Protein AF-A0A964XHM0-F1 (afdb_monomer)

Nearest PDB structures (foldseek):
  1ue7-assembly1_B-2  TM=6.266E-01  e=1.433E-02  Mycobacterium tuberculosis
  1ue7-assembly2_D-3  TM=5.749E-01  e=1.754E-01  Mycobacterium tuberculosis
  5yyu-assembly1_D  TM=5.413E-01  e=1.292E-01  Staphylococcus aureus subsp. aureus ED98
  3m4q-assembly1_B  TM=5.229E-01  e=3.040E-01  Entamoeba histolytica
  3m4p-assembly2_D  TM=5.014E-01  e=1.097E+00  Entamoeba histolytica

pLDDT: mean 76.14, std 17.58, range [36.28, 98.31]

Secondary structure (DSSP, 8-state):
-EE-TT-SSS-HHHHHHHHHHHHHHHH-PPPP----GGGGG-TTT-TTT-TTSPPTTS--EE-----TTSHHHHIIIIISHHHHHHHHHHHHHHHHHTS-TTTS--S-EE-SS-EEEEEEEEPS--STTSPSS-TTPPPEEEEEETT--EE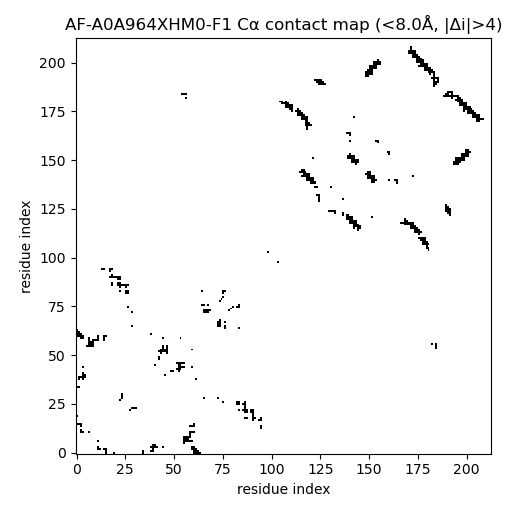EEE-SSHHHHHHHHHSPTT-EEEEEEEEEE----TTTSSS-TTEEEEEEEEEEEE-------

Solvent-accessible surface area (backbone atoms only — not comparable to full-atom values): 12178 Å² total; per-residue (Å²): 105,39,33,44,76,76,47,68,51,75,40,21,62,63,42,37,57,40,35,51,53,32,32,35,66,55,58,66,56,81,85,74,83,83,76,53,80,69,61,27,58,41,66,65,57,28,49,95,80,32,92,85,22,44,58,51,67,53,70,48,70,51,80,79,93,67,46,82,86,41,69,72,44,28,46,39,68,69,71,39,39,66,41,54,50,50,9,49,52,50,12,54,52,53,46,63,68,67,54,56,78,84,73,73,51,93,55,75,37,73,48,90,64,66,52,55,27,24,31,35,73,46,74,74,39,67,43,93,84,47,66,73,94,49,98,80,66,79,66,37,38,22,37,31,33,90,87,67,49,34,31,38,52,45,37,96,56,63,68,60,43,55,52,47,55,70,52,59,74,64,44,41,33,37,39,30,32,37,37,35,73,43,82,49,30,98,87,84,44,50,39,48,70,69,32,56,21,34,28,44,42,77,43,76,44,71,56,79,73,80,76,76,129

Foldseek 3Di:
DEWAPQQPLVCLVVLVVLLCVLQCVLLVDDDDPPDDPVQNCDPQQVVVVDVNHDASSDTDDDDDNDDCVDPSSCCCVPVPVVSNVRSNVSSVVVSVVPDDPVVVDQDWDFPPFWAKAWWDFDAFFQDPPFDHRDPPGQTFTWGQHPVRAIAGEAEPPCVVRVVSSPDDTGFIKTFGAIWHADCDGPPDHGDDNRHGTYGHTPDMDGDPDPPDD

Structure (mmCIF, N/CA/C/O backbone):
data_AF-A0A964XHM0-F1
#
_entry.id   AF-A0A964XHM0-F1
#
loop_
_atom_site.group_PDB
_atom_site.id
_atom_site.type_symbol
_atom_site.label_atom_id
_atom_site.label_alt_id
_atom_site.label_comp_id
_atom_site.label_asym_id
_atom_site.label_entity_id
_atom_site.label_seq_id
_atom_site.pdbx_PDB_ins_code
_atom_site.Cartn_x
_atom_site.Cartn_y
_atom_site.Cartn_z
_atom_site.occupancy
_atom_site.B_iso_or_equiv
_atom_site.auth_seq_id
_atom_site.auth_comp_id
_atom_site.auth_asym_id
_atom_site.auth_atom_id
_atom_site.pdbx_PDB_model_num
ATOM 1 N N . MET A 1 1 ? -13.330 -4.529 5.679 1.00 81.81 1 MET A N 1
ATOM 2 C CA . MET A 1 1 ? -12.428 -3.426 5.247 1.00 81.81 1 MET A CA 1
ATOM 3 C C . MET A 1 1 ? -12.573 -3.222 3.740 1.00 81.81 1 MET A C 1
ATOM 5 O O . MET A 1 1 ? -12.972 -4.158 3.065 1.00 81.81 1 MET A O 1
ATOM 9 N N . ALA A 1 2 ? -12.305 -2.034 3.183 1.00 77.56 2 ALA A N 1
ATOM 10 C CA . ALA A 1 2 ? -12.552 -1.766 1.752 1.00 77.56 2 ALA A CA 1
ATOM 11 C C . ALA A 1 2 ? -11.259 -1.461 0.972 1.00 77.56 2 ALA A C 1
ATOM 13 O O . ALA A 1 2 ? -10.541 -0.533 1.364 1.00 77.56 2 ALA A O 1
ATOM 14 N N . PRO A 1 3 ? -10.979 -2.162 -0.149 1.00 79.50 3 PRO A N 1
ATOM 15 C CA . PRO A 1 3 ? -9.917 -1.770 -1.064 1.00 79.50 3 PRO A CA 1
ATOM 16 C C . PRO A 1 3 ? -10.395 -0.651 -1.995 1.00 79.50 3 PRO A C 1
ATOM 18 O O . PRO A 1 3 ? -11.594 -0.432 -2.195 1.00 79.50 3 PRO A O 1
ATOM 21 N N . PHE A 1 4 ? -9.454 0.053 -2.615 1.00 81.00 4 PHE A N 1
ATOM 22 C CA . PHE A 1 4 ? -9.794 1.010 -3.659 1.00 81.00 4 PHE A CA 1
ATOM 23 C C . PHE A 1 4 ? -10.252 0.302 -4.947 1.00 81.00 4 PHE A C 1
ATOM 25 O O . PHE A 1 4 ? -9.610 -0.628 -5.425 1.00 81.00 4 PHE A O 1
ATOM 32 N N . SER A 1 5 ? -11.358 0.767 -5.534 1.00 75.81 5 SER A N 1
ATOM 33 C CA . SER A 1 5 ? -11.995 0.131 -6.708 1.00 75.81 5 SER A CA 1
ATOM 34 C C . SER A 1 5 ? -11.159 0.163 -7.991 1.00 75.81 5 SER A C 1
ATOM 36 O O . SER A 1 5 ? -11.401 -0.6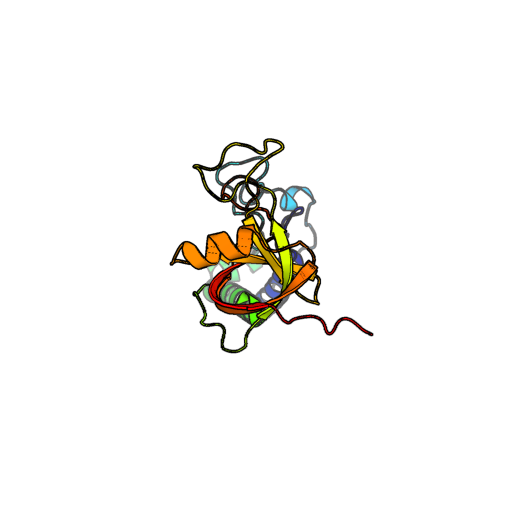16 -8.905 1.00 75.81 5 SER A O 1
ATOM 38 N N . HIS A 1 6 ? -10.197 1.073 -8.068 1.00 74.00 6 HIS A N 1
ATOM 39 C CA . HIS A 1 6 ? -9.334 1.299 -9.228 1.00 74.00 6 HIS A CA 1
ATOM 40 C C . HIS A 1 6 ? -7.866 1.255 -8.787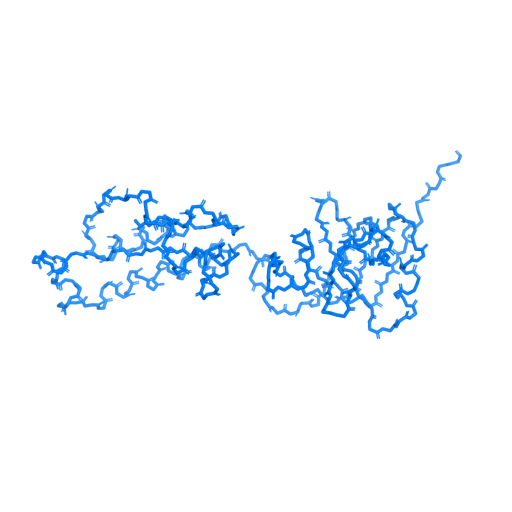 1.00 74.00 6 HIS A C 1
ATOM 42 O O . HIS A 1 6 ? -7.038 2.082 -9.181 1.00 74.00 6 HIS A O 1
ATOM 48 N N . ASP A 1 7 ? -7.577 0.330 -7.877 1.00 77.81 7 ASP A N 1
ATOM 49 C CA . ASP A 1 7 ? -6.229 0.026 -7.433 1.00 77.81 7 ASP A CA 1
ATOM 50 C C . ASP A 1 7 ? -5.415 -0.535 -8.605 1.00 77.81 7 ASP A C 1
ATOM 52 O O . ASP A 1 7 ? -5.665 -1.645 -9.076 1.00 77.81 7 ASP A O 1
ATOM 56 N N . LEU A 1 8 ? -4.434 0.239 -9.076 1.00 74.31 8 LEU A N 1
ATOM 57 C CA . LEU A 1 8 ? -3.560 -0.191 -10.166 1.00 74.31 8 LEU A CA 1
ATOM 58 C C . LEU A 1 8 ? -2.432 -1.098 -9.669 1.00 74.31 8 LEU A C 1
ATOM 60 O O . LEU A 1 8 ? -1.778 -1.740 -10.489 1.00 74.31 8 LEU A O 1
ATOM 64 N N . SER A 1 9 ? -2.196 -1.177 -8.353 1.00 78.19 9 SER A N 1
ATOM 65 C CA . SER A 1 9 ? -1.254 -2.152 -7.798 1.00 78.19 9 SER A CA 1
ATOM 66 C C . SER A 1 9 ? -1.782 -3.584 -7.926 1.00 78.19 9 SER A C 1
ATOM 68 O O . SER A 1 9 ? -0.989 -4.519 -8.016 1.00 78.19 9 SER A O 1
ATOM 70 N N . GLY A 1 10 ? -3.112 -3.754 -7.958 1.00 80.06 10 GLY A N 1
ATOM 71 C CA . GLY A 1 10 ? -3.781 -5.053 -7.991 1.00 80.06 10 GLY A CA 1
ATOM 72 C C . GLY A 1 10 ? -3.698 -5.824 -6.671 1.00 80.06 10 GLY A C 1
ATOM 73 O O . GLY A 1 10 ? -3.896 -7.037 -6.663 1.00 80.06 10 GLY A O 1
ATOM 74 N N . ARG A 1 11 ? -3.371 -5.154 -5.558 1.00 85.25 11 ARG A N 1
ATOM 75 C CA . ARG A 1 11 ? -3.042 -5.795 -4.272 1.00 85.25 11 ARG A CA 1
ATOM 76 C C . ARG A 1 11 ? -3.879 -5.331 -3.098 1.00 85.25 11 ARG A C 1
ATOM 78 O O . ARG A 1 11 ? -3.772 -5.910 -2.023 1.00 85.25 11 ARG A O 1
ATOM 85 N N . GLY A 1 12 ? -4.757 -4.355 -3.293 1.00 88.88 12 GLY A N 1
ATOM 86 C CA . GLY A 1 12 ? -5.678 -3.878 -2.270 1.00 88.88 12 GLY A CA 1
ATOM 87 C C . GLY A 1 12 ? -6.569 -4.990 -1.718 1.00 88.88 12 GLY A C 1
ATOM 88 O O . GLY A 1 12 ? -6.749 -5.057 -0.510 1.00 88.88 12 GLY A O 1
ATOM 89 N N . ALA A 1 13 ? -7.078 -5.893 -2.566 1.00 88.38 13 ALA A N 1
ATOM 90 C CA . ALA A 1 13 ? -7.901 -7.022 -2.114 1.00 88.38 13 ALA A CA 1
ATOM 91 C C . ALA A 1 13 ? -7.113 -7.983 -1.206 1.00 88.38 13 ALA A C 1
ATOM 93 O O . ALA A 1 13 ? -7.537 -8.261 -0.092 1.00 88.38 13 ALA A O 1
ATOM 94 N N . GLN A 1 14 ? -5.910 -8.385 -1.633 1.00 90.75 14 GLN A N 1
ATOM 95 C CA . GLN A 1 14 ? -5.001 -9.183 -0.806 1.00 90.75 14 GLN A CA 1
ATOM 96 C C . GLN A 1 14 ? -4.667 -8.472 0.514 1.00 90.75 14 GLN A C 1
ATOM 98 O O . GLN A 1 14 ? -4.579 -9.108 1.562 1.00 90.75 14 GLN A O 1
ATOM 103 N N . PHE A 1 15 ? -4.466 -7.151 0.471 1.00 93.38 15 PHE A N 1
ATOM 104 C CA . PHE A 1 15 ? -4.184 -6.370 1.668 1.00 93.38 15 PHE A CA 1
ATOM 105 C C . PHE A 1 15 ? -5.372 -6.387 2.638 1.00 93.38 15 PHE A C 1
ATOM 107 O O . PHE A 1 15 ? -5.167 -6.588 3.831 1.00 93.38 15 PHE A O 1
ATOM 114 N N . VAL A 1 16 ? -6.605 -6.253 2.138 1.00 92.75 16 VAL A N 1
ATOM 115 C CA . VAL A 1 16 ? -7.824 -6.395 2.949 1.00 92.75 16 VAL A CA 1
ATOM 116 C C . VAL A 1 16 ? -7.883 -7.759 3.624 1.00 92.75 16 VAL A C 1
ATOM 118 O O . VAL A 1 16 ? -8.019 -7.793 4.843 1.00 92.75 16 VAL A O 1
ATOM 121 N N . ASP A 1 17 ? -7.709 -8.851 2.878 1.00 93.50 17 ASP A N 1
ATOM 122 C CA . ASP A 1 17 ? -7.804 -10.210 3.430 1.00 93.50 17 ASP A CA 1
ATOM 123 C C . ASP A 1 17 ? -6.795 -10.434 4.571 1.00 93.50 17 ASP A C 1
ATOM 125 O O . ASP A 1 17 ? -7.128 -10.977 5.627 1.00 93.50 17 ASP A O 1
ATOM 129 N N . ILE A 1 18 ? -5.555 -9.965 4.386 1.00 96.25 18 ILE A N 1
ATOM 130 C CA . ILE A 1 18 ? -4.493 -10.073 5.394 1.00 96.25 18 ILE A CA 1
ATOM 131 C C . ILE A 1 18 ? -4.811 -9.224 6.630 1.00 96.25 18 ILE A C 1
ATOM 133 O O . ILE A 1 18 ? -4.648 -9.693 7.759 1.00 96.25 18 ILE A O 1
ATOM 137 N N . MET A 1 19 ? -5.260 -7.981 6.436 1.00 96.50 19 MET A N 1
ATOM 138 C CA . MET A 1 19 ? -5.598 -7.089 7.547 1.00 96.50 19 MET A CA 1
ATOM 139 C C . MET A 1 19 ? -6.802 -7.598 8.336 1.00 96.50 19 MET A C 1
ATOM 141 O O . MET A 1 19 ? -6.808 -7.521 9.562 1.00 96.50 19 MET A O 1
ATOM 145 N N . GLU A 1 20 ? -7.807 -8.138 7.653 1.00 95.06 20 GLU A N 1
ATOM 146 C CA . GLU A 1 20 ? -8.992 -8.720 8.272 1.00 95.06 20 GLU A CA 1
ATOM 147 C C . GLU A 1 20 ? -8.656 -9.933 9.137 1.00 95.06 20 GLU A C 1
ATOM 149 O O . GLU A 1 20 ? -9.128 -10.015 10.273 1.00 95.06 20 GLU A O 1
ATOM 154 N N . ALA A 1 21 ? -7.796 -10.826 8.641 1.00 95.69 21 ALA A N 1
ATOM 155 C CA . ALA A 1 21 ? -7.322 -11.971 9.407 1.00 95.69 21 ALA A CA 1
ATOM 156 C C . ALA A 1 21 ? -6.550 -11.531 10.663 1.00 95.69 21 ALA A C 1
ATOM 158 O O . ALA A 1 21 ? -6.899 -11.941 11.771 1.00 95.69 21 ALA A O 1
ATOM 159 N N . ALA A 1 22 ? -5.554 -10.653 10.509 1.00 97.44 22 ALA A N 1
ATOM 160 C CA . ALA A 1 22 ? -4.697 -10.222 11.615 1.00 97.44 22 ALA A CA 1
ATOM 161 C C . ALA A 1 22 ? -5.460 -9.413 12.678 1.00 97.44 22 ALA A C 1
ATOM 163 O O . ALA A 1 22 ? -5.314 -9.647 13.879 1.00 97.44 22 ALA A O 1
ATOM 164 N N . TYR A 1 23 ? -6.306 -8.472 12.252 1.00 97.31 23 TYR A N 1
ATOM 165 C CA . TYR A 1 23 ? -7.074 -7.640 13.177 1.00 97.31 23 TYR A CA 1
ATOM 166 C C . TYR A 1 23 ? -8.163 -8.443 13.900 1.00 97.31 23 TYR A C 1
ATOM 168 O O . TYR A 1 23 ? -8.368 -8.265 15.104 1.00 97.31 23 TYR A O 1
ATOM 176 N N . GLY A 1 24 ? -8.841 -9.351 13.189 1.00 95.81 24 GLY A N 1
ATOM 177 C CA . GLY A 1 24 ? -9.847 -10.239 13.772 1.00 95.81 24 GLY A CA 1
ATOM 178 C C . GLY A 1 24 ? -9.254 -11.229 14.778 1.00 95.81 24 GLY A C 1
ATOM 179 O O . GLY A 1 24 ? -9.858 -11.476 15.822 1.00 95.81 24 GLY A O 1
ATOM 180 N N . GLU A 1 25 ? -8.055 -11.757 14.513 1.00 97.00 25 GLU A N 1
ATOM 181 C CA . GLU A 1 25 ? -7.340 -12.626 15.452 1.00 97.00 25 GLU A CA 1
ATOM 182 C C . GLU A 1 25 ? -6.989 -11.889 16.750 1.00 97.00 25 GLU A C 1
ATOM 184 O O . GLU A 1 25 ? -7.327 -12.377 17.831 1.00 97.00 25 GLU A O 1
ATOM 189 N N . ALA A 1 26 ? -6.379 -10.705 16.636 1.00 97.50 26 ALA A N 1
ATOM 190 C CA . ALA A 1 26 ? -5.920 -9.928 17.784 1.00 97.50 26 ALA A CA 1
ATOM 191 C C . ALA A 1 26 ? -7.082 -9.422 18.652 1.00 97.50 26 ALA A C 1
ATOM 193 O O . ALA A 1 26 ? -7.065 -9.561 19.872 1.00 97.50 26 ALA A O 1
ATOM 194 N N . THR A 1 27 ? -8.113 -8.845 18.029 1.00 96.75 27 THR A N 1
ATOM 195 C CA . THR A 1 27 ? -9.192 -8.163 18.763 1.00 96.75 27 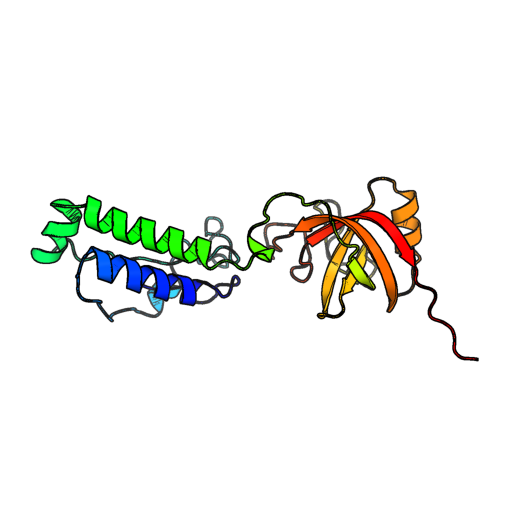THR A CA 1
ATOM 196 C C . THR A 1 27 ? -10.365 -9.065 19.113 1.00 96.75 27 THR A C 1
ATOM 198 O O . THR A 1 27 ? -11.130 -8.746 20.019 1.00 96.75 27 THR A O 1
ATOM 201 N N . ARG A 1 28 ? -10.546 -10.181 18.392 1.00 95.94 28 ARG A N 1
ATOM 202 C CA . ARG A 1 28 ? -11.721 -11.065 18.502 1.00 95.94 28 ARG A CA 1
ATOM 203 C C . ARG A 1 28 ? -13.057 -10.359 18.230 1.00 95.94 28 ARG A C 1
ATOM 205 O O . ARG A 1 28 ? -14.110 -10.937 18.508 1.00 95.94 28 ARG A O 1
ATOM 212 N N . LEU A 1 29 ? -13.031 -9.144 17.677 1.00 94.25 29 LEU A N 1
ATOM 213 C CA . LEU A 1 29 ? -14.234 -8.423 17.281 1.00 94.25 29 LEU A CA 1
ATOM 214 C C . LEU A 1 29 ? -14.884 -9.106 16.069 1.00 94.25 29 LEU A C 1
ATOM 216 O O . LEU A 1 29 ? -14.178 -9.596 15.182 1.00 94.25 29 LEU A O 1
ATOM 220 N N . PRO A 1 30 ? -16.226 -9.156 16.009 1.00 91.31 30 PRO A N 1
ATOM 221 C CA . PRO A 1 30 ? -16.920 -9.673 14.841 1.00 91.31 30 PRO A CA 1
ATOM 222 C C . PRO A 1 30 ? -16.689 -8.755 13.638 1.00 91.31 30 PRO A C 1
ATOM 224 O O . PRO A 1 30 ? -16.669 -7.531 13.766 1.00 91.31 30 PRO A O 1
ATOM 227 N N . GLN A 1 31 ? -16.561 -9.348 12.454 1.00 88.88 31 GLN A N 1
ATOM 228 C CA . GLN A 1 31 ? -16.537 -8.575 11.219 1.00 88.88 31 GLN A CA 1
ATOM 229 C C . GLN A 1 31 ? -17.921 -8.003 10.914 1.00 88.88 31 GLN A C 1
ATOM 231 O O . GLN A 1 31 ? -18.926 -8.715 10.977 1.00 88.88 31 GLN A O 1
ATOM 236 N N . ASP A 1 32 ? -17.955 -6.733 10.521 1.00 85.81 32 ASP A N 1
ATOM 237 C CA . ASP A 1 32 ? -19.146 -6.101 9.968 1.00 85.81 32 ASP A CA 1
ATOM 238 C C . ASP A 1 32 ? -19.125 -6.213 8.428 1.00 85.81 32 ASP A C 1
ATOM 240 O O . ASP A 1 32 ? -18.220 -5.671 7.785 1.00 85.81 32 ASP A O 1
ATOM 244 N N . PRO A 1 33 ? -20.095 -6.908 7.802 1.00 80.62 33 PRO A N 1
ATOM 245 C CA . PRO A 1 33 ? -20.150 -7.055 6.351 1.00 80.62 33 PRO A CA 1
ATOM 246 C C . PRO A 1 33 ? -20.678 -5.805 5.623 1.00 80.62 33 PRO A C 1
ATOM 248 O O . PRO A 1 33 ? -20.797 -5.833 4.396 1.00 80.62 33 PRO A O 1
ATOM 251 N N . THR A 1 34 ? -21.033 -4.718 6.321 1.00 80.31 34 THR A N 1
ATOM 252 C CA . THR A 1 34 ? -21.711 -3.537 5.745 1.00 80.31 34 THR A CA 1
ATOM 253 C C . THR A 1 34 ? -20.804 -2.588 4.950 1.00 80.31 34 THR A C 1
ATOM 255 O O . THR A 1 34 ? -20.936 -1.364 4.987 1.00 80.31 34 THR A O 1
ATOM 258 N N . LEU A 1 35 ? -19.929 -3.141 4.113 1.00 76.81 35 LEU A N 1
ATOM 259 C CA . LEU A 1 35 ? -19.154 -2.351 3.164 1.00 76.81 35 LEU A CA 1
ATOM 260 C C . LEU A 1 35 ? -20.053 -1.818 2.049 1.00 76.81 35 LEU A C 1
ATOM 262 O O . LEU A 1 35 ? -20.707 -2.568 1.324 1.00 76.81 35 LEU A O 1
ATOM 266 N N . THR A 1 36 ? -20.044 -0.501 1.857 1.00 72.81 36 THR A N 1
ATOM 267 C CA . THR A 1 36 ? -20.717 0.114 0.709 1.00 72.81 36 THR A CA 1
ATOM 268 C C . THR A 1 36 ? -19.724 0.361 -0.420 1.00 72.81 36 THR A C 1
ATOM 270 O O . THR A 1 36 ? -18.582 0.751 -0.187 1.00 72.81 36 THR A O 1
ATOM 273 N N . TYR A 1 37 ? -20.177 0.247 -1.672 1.00 72.44 37 TYR A N 1
ATOM 274 C CA . TYR A 1 37 ? -19.378 0.617 -2.852 1.00 72.44 37 TYR A CA 1
ATOM 275 C C . TYR A 1 37 ? -18.821 2.053 -2.775 1.00 72.44 37 TYR A C 1
ATOM 277 O O . TYR A 1 37 ? -17.792 2.377 -3.354 1.00 72.44 37 TYR A O 1
ATOM 285 N N . ARG A 1 38 ? -19.463 2.949 -2.017 1.00 77.06 38 ARG A N 1
ATOM 286 C CA . ARG A 1 38 ? -18.967 4.322 -1.841 1.00 77.06 38 ARG A CA 1
ATOM 287 C C . ARG A 1 38 ? -17.649 4.386 -1.061 1.00 77.06 38 ARG A C 1
ATOM 289 O O . ARG A 1 38 ? -16.894 5.336 -1.250 1.00 77.06 38 ARG A O 1
ATOM 296 N N . MET A 1 39 ? -17.344 3.380 -0.245 1.00 82.56 39 MET A N 1
ATOM 297 C CA . MET A 1 39 ? -16.097 3.306 0.524 1.00 82.56 39 MET A CA 1
ATOM 298 C C . MET A 1 39 ? -14.886 3.003 -0.365 1.00 82.56 39 MET A C 1
ATOM 300 O O . MET A 1 39 ? -13.776 3.419 -0.050 1.00 82.56 39 MET A O 1
ATOM 304 N N . THR A 1 40 ? -15.089 2.384 -1.532 1.00 81.00 40 THR A N 1
ATOM 305 C CA . THR A 1 40 ? -14.013 2.062 -2.486 1.00 81.00 40 THR A CA 1
ATOM 306 C C . THR A 1 40 ? -13.617 3.249 -3.376 1.00 81.00 40 THR A C 1
ATOM 308 O O . THR A 1 40 ? -12.861 3.068 -4.332 1.00 81.00 40 THR A O 1
ATOM 311 N N . GLY A 1 41 ? -14.159 4.446 -3.118 1.00 82.94 41 GLY A N 1
ATOM 312 C CA . GLY A 1 41 ? -13.914 5.690 -3.864 1.00 82.94 41 GLY A CA 1
ATOM 313 C C . GLY A 1 41 ? -13.556 6.885 -2.975 1.00 82.94 41 GLY A C 1
ATOM 314 O O . GLY A 1 41 ? -13.741 8.034 -3.386 1.00 82.94 41 GLY A O 1
ATOM 315 N N . TYR A 1 42 ? -13.093 6.622 -1.752 1.00 87.88 42 TYR A N 1
ATOM 316 C CA . TYR A 1 42 ? -12.756 7.638 -0.757 1.00 87.88 42 TYR A CA 1
ATOM 317 C C . TYR A 1 42 ? -11.670 8.603 -1.244 1.00 87.88 42 TYR A C 1
ATOM 319 O O . TYR A 1 42 ? -10.780 8.221 -2.005 1.00 87.88 42 TYR A O 1
ATOM 327 N N . TYR A 1 43 ? -11.733 9.859 -0.790 1.00 88.12 43 TYR A N 1
ATOM 328 C CA . TYR A 1 43 ? -10.898 10.942 -1.323 1.00 88.12 43 TYR A CA 1
ATOM 329 C C . TYR A 1 43 ? -9.399 10.644 -1.231 1.00 88.12 43 TYR A C 1
ATOM 331 O O . TYR A 1 43 ? -8.647 11.041 -2.114 1.00 88.12 43 TYR A O 1
ATOM 339 N N . ALA A 1 44 ? -8.979 9.906 -0.197 1.00 86.38 44 ALA A N 1
ATOM 340 C CA . ALA A 1 44 ? -7.576 9.606 0.039 1.00 86.38 44 ALA A CA 1
ATOM 341 C C . ALA A 1 44 ? -6.956 8.698 -1.033 1.00 86.38 44 ALA A C 1
ATOM 343 O O . ALA A 1 44 ? -5.741 8.681 -1.137 1.00 86.38 44 ALA A O 1
ATOM 344 N N . PHE A 1 45 ? -7.734 7.975 -1.846 1.00 84.06 45 PHE A N 1
ATOM 345 C CA . PHE A 1 45 ? -7.201 7.117 -2.926 1.00 84.06 45 PHE A CA 1
ATOM 346 C C . PHE A 1 45 ? -7.778 7.469 -4.300 1.00 84.06 45 PHE A C 1
ATOM 348 O O . PHE A 1 45 ? -7.404 6.873 -5.304 1.00 84.06 45 PHE A O 1
ATOM 355 N N . ASN A 1 46 ? -8.700 8.431 -4.367 1.00 82.44 46 ASN A N 1
ATOM 356 C CA . ASN A 1 46 ? -9.420 8.788 -5.584 1.00 82.44 46 ASN A CA 1
ATOM 357 C C . ASN A 1 46 ? -8.589 9.750 -6.458 1.00 82.44 46 ASN A C 1
ATOM 359 O O . ASN A 1 46 ? -8.898 10.933 -6.610 1.00 82.44 46 ASN A O 1
ATOM 363 N N . TRP A 1 47 ? -7.497 9.210 -6.999 1.00 77.94 47 TRP A N 1
ATOM 364 C CA . TRP A 1 47 ? -6.436 9.925 -7.715 1.00 77.94 47 TRP A CA 1
ATOM 365 C C . TRP A 1 47 ? -6.881 10.590 -9.018 1.00 77.94 47 TRP A C 1
ATOM 367 O O . TRP A 1 47 ? -6.332 11.626 -9.372 1.00 77.94 47 TRP A O 1
ATOM 377 N N . TRP A 1 48 ? -7.907 10.079 -9.710 1.00 72.19 48 TRP A N 1
ATOM 378 C CA . TRP A 1 48 ? -8.436 10.769 -10.899 1.00 72.19 48 TRP A CA 1
ATOM 379 C C . TRP A 1 48 ? -9.251 12.015 -10.546 1.00 72.19 48 TRP A C 1
ATOM 381 O O . TRP A 1 48 ? -9.606 12.788 -11.434 1.00 72.19 48 TRP A O 1
ATOM 391 N N . ARG A 1 49 ? -9.623 12.186 -9.270 1.00 76.12 49 ARG A N 1
ATOM 392 C CA . ARG A 1 49 ? -10.458 13.298 -8.806 1.00 76.12 49 ARG A CA 1
ATOM 393 C C . ARG A 1 49 ? -9.707 14.292 -7.926 1.00 76.12 49 ARG A C 1
ATOM 395 O O . ARG A 1 49 ? -10.077 15.464 -7.935 1.00 76.12 49 ARG A O 1
ATOM 402 N N . TYR A 1 50 ? -8.716 13.849 -7.154 1.00 77.31 50 TYR A N 1
ATOM 403 C CA . TYR A 1 50 ? -8.028 14.685 -6.169 1.00 77.31 50 TYR A CA 1
ATOM 404 C C . TYR A 1 50 ? -6.510 14.643 -6.341 1.00 77.31 50 TYR A C 1
ATOM 406 O O . TYR A 1 50 ? -5.908 13.575 -6.348 1.00 77.31 50 TYR A O 1
ATOM 414 N N . GLU A 1 51 ? -5.897 15.826 -6.372 1.00 73.00 51 GLU A N 1
ATOM 415 C CA . GLU A 1 51 ? -4.444 16.014 -6.492 1.00 73.00 51 GLU A CA 1
ATOM 416 C C . GLU A 1 51 ? -3.662 15.437 -5.300 1.00 73.00 51 GLU A C 1
ATOM 418 O O . GLU A 1 51 ? -2.557 14.932 -5.457 1.00 73.00 51 GLU A 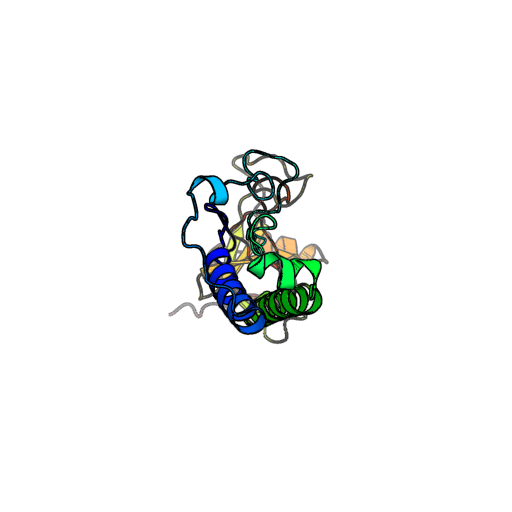O 1
ATOM 423 N N . HIS A 1 52 ? -4.247 15.474 -4.099 1.00 81.69 52 HIS A N 1
ATOM 424 C CA . HIS A 1 52 ? -3.612 14.998 -2.863 1.00 81.69 52 HIS A CA 1
ATOM 425 C C . HIS A 1 52 ? -3.993 13.557 -2.492 1.00 81.69 52 HIS A C 1
ATOM 427 O O . HIS A 1 52 ? -3.893 13.167 -1.328 1.00 81.69 52 HIS A O 1
ATOM 433 N N . ALA A 1 53 ? -4.483 12.773 -3.452 1.00 83.25 53 ALA A N 1
ATOM 434 C CA . ALA A 1 53 ? -4.744 11.358 -3.236 1.00 83.25 53 ALA A CA 1
ATOM 435 C C . ALA A 1 53 ? -3.441 10.543 -3.227 1.00 83.25 53 ALA A C 1
ATOM 437 O O . ALA A 1 53 ? -2.432 10.905 -3.834 1.00 83.25 53 ALA A O 1
ATOM 438 N N . VAL A 1 54 ? -3.490 9.394 -2.561 1.00 81.88 54 VAL A N 1
ATOM 439 C CA . VAL A 1 54 ? -2.452 8.373 -2.621 1.00 81.88 54 VAL A CA 1
ATOM 440 C C . VAL A 1 54 ? -2.302 7.888 -4.061 1.00 81.88 54 VAL A C 1
ATOM 442 O O . VAL A 1 54 ? -3.271 7.720 -4.801 1.00 81.88 54 VAL A O 1
ATOM 445 N N . HIS A 1 55 ? -1.050 7.661 -4.442 1.00 78.06 55 HIS A N 1
ATOM 446 C CA . HIS A 1 55 ? -0.674 7.212 -5.768 1.00 78.06 55 HIS A CA 1
ATOM 447 C C . HIS A 1 55 ? -1.372 5.884 -6.164 1.00 78.06 55 HIS A C 1
ATOM 449 O O . HIS A 1 55 ? -1.354 4.950 -5.361 1.00 78.06 55 HIS A O 1
ATOM 455 N N . PRO A 1 56 ? -1.911 5.728 -7.396 1.00 74.00 56 PRO A N 1
ATOM 456 C CA . PRO A 1 56 ? -2.655 4.531 -7.823 1.00 74.00 56 PRO A CA 1
ATOM 457 C C . PRO A 1 56 ? -1.924 3.186 -7.726 1.00 74.00 56 PRO A C 1
ATOM 459 O O . PRO A 1 56 ? -2.576 2.147 -7.663 1.00 74.00 56 PRO A O 1
ATOM 462 N N . LEU A 1 57 ? -0.588 3.187 -7.770 1.00 75.50 57 LEU A N 1
ATOM 463 C CA . LEU A 1 57 ? 0.245 1.982 -7.609 1.00 75.50 57 LEU A CA 1
ATOM 464 C C . LEU A 1 57 ? 0.639 1.704 -6.151 1.00 75.50 57 LEU A C 1
ATOM 466 O O . LEU A 1 57 ? 1.386 0.763 -5.895 1.00 75.50 57 LEU A O 1
ATOM 470 N N . THR A 1 58 ? 0.175 2.512 -5.199 1.00 82.56 58 THR A N 1
ATOM 471 C CA . THR A 1 58 ? 0.368 2.262 -3.770 1.00 82.56 58 THR A CA 1
ATOM 472 C C . THR A 1 58 ? -0.865 1.526 -3.238 1.00 82.56 58 THR A C 1
ATOM 474 O O . THR A 1 58 ? -1.939 2.136 -3.173 1.00 82.56 58 THR A O 1
ATOM 477 N N . PRO A 1 59 ? -0.740 0.247 -2.826 1.00 87.50 59 PRO A N 1
ATOM 478 C CA . PRO A 1 59 ? -1.845 -0.483 -2.212 1.00 87.50 59 PRO A CA 1
ATOM 479 C C . PRO A 1 59 ? -2.427 0.320 -1.045 1.00 87.50 59 PRO A C 1
ATOM 481 O O . PRO A 1 59 ? -1.695 0.751 -0.154 1.00 87.50 59 PRO A O 1
ATOM 484 N N . SER A 1 60 ? -3.739 0.552 -1.072 1.00 88.12 60 SER A N 1
ATOM 485 C CA . SER A 1 60 ? -4.436 1.407 -0.105 1.00 88.12 60 SER A CA 1
ATOM 486 C C . SER A 1 60 ? -5.770 0.790 0.297 1.00 88.12 60 SER A C 1
ATOM 488 O O . SER A 1 60 ? -6.503 0.273 -0.550 1.00 88.12 60 SER A O 1
ATOM 490 N N . VAL A 1 61 ? -6.090 0.864 1.587 1.00 90.75 61 VAL A N 1
ATOM 491 C CA . VAL A 1 61 ? -7.311 0.302 2.179 1.00 90.75 61 VAL A CA 1
ATOM 492 C C . VAL A 1 61 ? -7.872 1.245 3.248 1.00 90.75 61 VAL A C 1
ATOM 494 O O . VAL A 1 61 ? -7.116 1.968 3.900 1.00 90.75 61 VAL A O 1
ATOM 497 N N . ILE A 1 62 ? -9.193 1.227 3.448 1.00 89.75 62 ILE A N 1
ATOM 498 C CA . ILE A 1 62 ? -9.838 1.808 4.641 1.00 89.75 62 ILE A CA 1
ATOM 499 C C . ILE A 1 62 ? -10.098 0.703 5.642 1.00 89.75 62 ILE A C 1
ATOM 501 O O . ILE A 1 62 ? -10.733 -0.307 5.313 1.00 89.75 62 ILE A O 1
ATOM 505 N N . LEU A 1 63 ? -9.667 0.953 6.873 1.00 90.25 63 LEU A N 1
ATOM 506 C CA . LEU A 1 63 ? -9.938 0.105 8.015 1.00 90.25 63 LEU A CA 1
ATOM 507 C C . LEU A 1 63 ? -10.894 0.822 8.956 1.00 90.25 63 LEU A C 1
ATOM 509 O O . LEU A 1 63 ? -10.589 1.898 9.465 1.00 90.25 63 LEU A O 1
ATOM 513 N N . GLU A 1 64 ? -12.034 0.192 9.194 1.00 91.81 64 GLU A N 1
ATOM 514 C CA . GLU A 1 64 ? -12.940 0.556 10.274 1.00 91.81 64 GLU A CA 1
ATOM 515 C C . GLU A 1 64 ? -12.694 -0.439 11.404 1.00 91.81 64 GLU A C 1
ATOM 517 O O . GLU A 1 64 ? -12.866 -1.644 11.235 1.00 91.81 64 GLU A O 1
ATOM 522 N N . THR A 1 65 ? -12.185 0.059 12.525 1.00 94.31 65 THR A N 1
ATOM 523 C CA . THR A 1 65 ? -11.625 -0.760 13.609 1.00 94.31 65 THR A CA 1
ATOM 524 C C . THR A 1 65 ? -12.656 -1.153 14.672 1.00 94.31 65 THR A C 1
ATOM 526 O O . THR A 1 65 ? -12.351 -1.955 15.554 1.00 94.31 65 THR A O 1
ATOM 529 N N . GLY A 1 66 ? -13.869 -0.605 14.584 1.00 94.12 66 GLY A N 1
ATOM 530 C CA . GLY A 1 66 ? -14.999 -0.839 15.484 1.00 94.12 66 GLY A CA 1
ATOM 531 C C . GLY A 1 66 ? -15.820 0.437 15.700 1.00 94.12 66 GLY A C 1
ATOM 532 O O . GLY A 1 66 ? -15.488 1.510 15.186 1.00 94.12 66 GLY A O 1
ATOM 533 N N . PHE A 1 67 ? -16.893 0.339 16.483 1.00 94.38 67 PHE A N 1
ATOM 534 C CA . PHE A 1 67 ? -17.804 1.450 16.754 1.00 94.38 67 PHE A CA 1
ATOM 535 C C . PHE A 1 67 ? -17.579 2.037 18.147 1.00 94.38 67 PHE A C 1
ATOM 537 O O . PHE A 1 67 ? -17.890 1.412 19.156 1.00 94.38 67 PHE A O 1
ATOM 544 N N . LEU A 1 68 ? -17.172 3.308 18.232 1.00 95.38 68 LEU A N 1
ATOM 545 C CA . LEU A 1 68 ? -17.043 4.004 19.525 1.00 95.38 68 LEU A CA 1
ATOM 546 C C . LEU A 1 68 ? -18.368 4.131 20.293 1.00 95.38 68 LEU A C 1
ATOM 548 O O . LEU A 1 68 ? -18.361 4.401 21.490 1.00 95.38 68 LEU A O 1
ATOM 552 N N . THR A 1 69 ? -19.512 3.975 19.628 1.00 96.06 69 THR A N 1
ATOM 553 C CA . THR A 1 69 ? -20.834 3.949 20.268 1.00 96.06 69 THR A CA 1
ATOM 554 C C . THR A 1 69 ? -21.140 2.602 20.921 1.00 96.06 69 THR A C 1
ATOM 556 O O . THR A 1 69 ? -21.879 2.579 21.906 1.00 96.06 69 THR A O 1
ATOM 559 N N . ASN A 1 70 ? -20.538 1.509 20.447 1.00 95.62 70 ASN A N 1
ATOM 560 C CA . ASN A 1 70 ? -20.637 0.188 21.054 1.00 95.62 70 ASN A CA 1
ATOM 561 C C . ASN A 1 70 ? -19.779 0.144 22.331 1.00 95.62 70 ASN A C 1
ATOM 563 O O . ASN A 1 70 ? -18.682 0.696 22.391 1.00 95.62 70 ASN A O 1
ATOM 567 N N . ALA A 1 71 ? -20.310 -0.426 23.413 1.00 96.25 71 ALA A N 1
ATOM 568 C CA . ALA A 1 71 ? -19.564 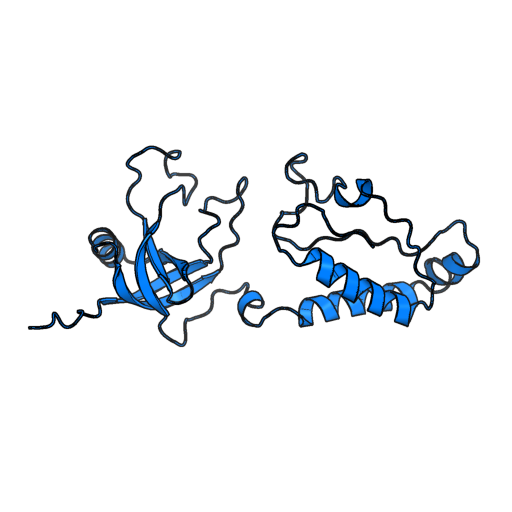-0.559 24.661 1.00 96.25 71 ALA A CA 1
ATOM 569 C C . ALA A 1 71 ? -18.414 -1.571 24.530 1.00 96.25 71 ALA A C 1
ATOM 571 O O . ALA A 1 71 ? -17.303 -1.245 24.930 1.00 96.25 71 ALA A O 1
ATOM 572 N N . ALA A 1 72 ? -18.665 -2.729 23.911 1.00 94.31 72 ALA A N 1
ATOM 573 C CA . ALA A 1 72 ? -17.690 -3.807 23.759 1.00 94.31 72 ALA A CA 1
ATOM 574 C C . ALA A 1 72 ? -16.512 -3.392 22.865 1.00 94.31 72 ALA A C 1
ATOM 576 O O . ALA A 1 72 ? -15.359 -3.524 23.261 1.00 94.31 72 ALA A O 1
ATOM 577 N N . ASP A 1 73 ? -16.781 -2.798 21.700 1.00 96.81 73 ASP A N 1
ATOM 578 C CA . ASP A 1 73 ? -15.715 -2.336 20.801 1.00 96.81 73 ASP A CA 1
ATOM 579 C C . ASP A 1 73 ? -14.842 -1.272 21.482 1.00 96.81 73 ASP A C 1
ATOM 581 O O . ASP A 1 73 ? -13.620 -1.268 21.353 1.00 96.81 73 ASP A O 1
ATOM 585 N N . ARG A 1 74 ? -15.461 -0.373 22.255 1.00 97.31 74 ARG A N 1
ATOM 586 C CA . ARG A 1 74 ? -14.760 0.692 22.978 1.00 97.31 74 ARG A CA 1
ATOM 587 C C . ARG A 1 74 ? -13.866 0.170 24.103 1.00 97.31 74 ARG A C 1
ATOM 589 O O . ARG A 1 74 ? -12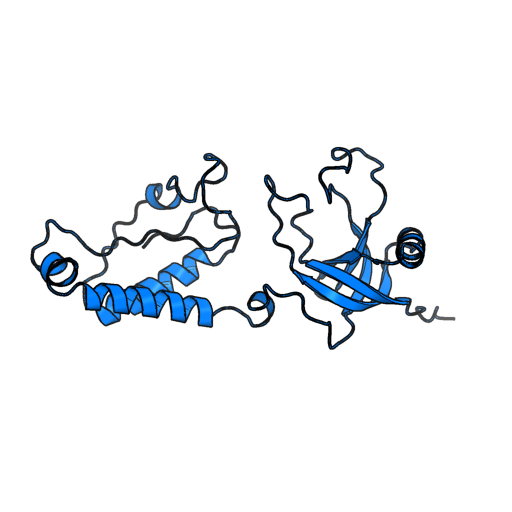.859 0.819 24.384 1.00 97.31 74 ARG A O 1
ATOM 596 N N . GLU A 1 75 ? -14.180 -0.970 24.721 1.00 96.81 75 GLU A N 1
ATOM 597 C CA . GLU A 1 75 ? -13.265 -1.609 25.681 1.00 96.81 75 GLU A CA 1
ATOM 598 C C . GLU A 1 75 ? -11.918 -1.924 25.028 1.00 96.81 75 GLU A C 1
ATOM 600 O O . GLU A 1 75 ? -10.883 -1.701 25.644 1.00 96.81 75 GLU A O 1
ATOM 605 N N . ILE A 1 76 ? -11.914 -2.325 23.756 1.00 96.81 76 ILE A N 1
ATOM 606 C CA . ILE A 1 76 ? -10.681 -2.564 23.001 1.00 96.81 76 ILE A CA 1
ATOM 607 C C . ILE A 1 76 ? -10.109 -1.247 22.476 1.00 96.81 76 ILE A C 1
ATOM 609 O O . ILE A 1 76 ? -8.959 -0.922 22.739 1.00 96.81 76 ILE A O 1
ATOM 613 N N . LEU A 1 77 ? -10.906 -0.441 21.771 1.00 96.75 77 LEU A N 1
ATOM 614 C CA . LEU A 1 77 ? -10.408 0.757 21.081 1.00 96.75 77 LEU A CA 1
ATOM 615 C C . LEU A 1 77 ? -9.898 1.856 22.023 1.00 96.75 77 LEU A C 1
ATOM 617 O O . LEU A 1 77 ? -9.071 2.669 21.617 1.00 96.75 77 LEU A O 1
ATOM 621 N N . VAL A 1 78 ? -10.417 1.918 23.252 1.00 97.06 78 VAL A N 1
ATOM 622 C CA . VAL A 1 78 ? -10.072 2.953 24.239 1.00 97.06 78 VAL A CA 1
ATOM 623 C C . VAL A 1 78 ? -9.489 2.347 25.510 1.00 97.06 78 VAL A C 1
ATOM 625 O O . VAL A 1 78 ? -8.565 2.924 26.077 1.00 97.06 78 VAL A O 1
ATOM 628 N N . GLY A 1 79 ? -10.025 1.214 25.970 1.00 97.62 79 GLY A N 1
ATOM 629 C CA . GLY A 1 79 ? -9.573 0.564 27.202 1.00 97.62 79 GLY A CA 1
ATOM 630 C C . GLY A 1 79 ? -8.295 -0.263 27.043 1.00 97.62 79 GLY A C 1
ATOM 631 O O . GLY A 1 79 ? -7.531 -0.342 28.001 1.00 97.62 79 GLY A O 1
ATOM 632 N N . ALA A 1 80 ? -8.056 -0.831 25.857 1.00 97.38 80 ALA A N 1
ATOM 633 C CA . ALA A 1 80 ? -6.889 -1.658 25.539 1.00 97.38 80 ALA A CA 1
ATOM 634 C C . ALA A 1 80 ? -6.382 -1.424 24.093 1.00 97.38 80 ALA A C 1
ATOM 636 O O . ALA A 1 80 ? -6.312 -2.366 23.290 1.00 97.38 80 ALA A O 1
ATOM 637 N N . PRO A 1 81 ? -6.067 -0.168 23.710 1.00 97.44 81 PRO A N 1
ATOM 638 C CA . PRO A 1 81 ? -5.742 0.200 22.328 1.00 97.44 81 PRO A CA 1
ATOM 639 C C . PRO A 1 81 ? -4.525 -0.542 21.757 1.00 97.44 81 PRO A C 1
ATOM 641 O O . PRO A 1 81 ? -4.403 -0.687 20.541 1.00 97.44 81 PRO A O 1
ATOM 644 N N . GLU A 1 82 ? -3.634 -1.034 22.613 1.00 98.31 82 GLU A N 1
ATOM 645 C CA . GLU A 1 82 ? -2.494 -1.876 22.262 1.00 98.31 82 GLU A CA 1
ATOM 646 C C . GLU A 1 82 ? -2.897 -3.146 21.503 1.00 98.31 82 GLU A C 1
ATOM 648 O O . GLU A 1 82 ? -2.199 -3.516 20.564 1.00 98.31 82 GLU A O 1
ATOM 653 N N . ILE A 1 83 ? -4.049 -3.749 21.815 1.00 97.94 83 ILE A N 1
ATOM 654 C CA . ILE A 1 83 ? -4.547 -4.946 21.117 1.00 97.94 83 ILE A CA 1
ATOM 655 C C . ILE A 1 83 ? -4.911 -4.598 19.668 1.00 97.94 83 ILE A C 1
ATOM 657 O O . ILE A 1 83 ? -4.536 -5.299 18.726 1.00 97.94 83 ILE A O 1
ATOM 661 N N . ALA A 1 84 ? -5.615 -3.479 19.471 1.00 96.94 84 ALA A N 1
ATOM 662 C CA . ALA A 1 84 ? -5.950 -2.993 18.136 1.00 96.94 84 ALA A CA 1
ATOM 663 C C . ALA A 1 84 ? -4.682 -2.615 17.351 1.00 96.94 84 ALA A C 1
ATOM 665 O O . ALA A 1 84 ? -4.553 -2.958 16.174 1.00 96.94 84 ALA A O 1
ATOM 666 N N . ALA A 1 85 ? -3.726 -1.948 18.001 1.00 97.62 85 ALA A N 1
ATOM 667 C CA . ALA A 1 85 ? -2.453 -1.576 17.393 1.00 97.62 85 ALA A CA 1
ATOM 668 C C . ALA A 1 85 ? -1.618 -2.802 16.988 1.00 97.62 85 ALA A C 1
ATOM 670 O O . ALA A 1 85 ? -1.051 -2.806 15.895 1.00 97.62 85 ALA A O 1
ATOM 671 N N . GLU A 1 86 ? -1.573 -3.845 17.818 1.00 98.06 86 GLU A N 1
ATOM 672 C CA . GLU A 1 86 ? -0.882 -5.102 17.520 1.00 98.06 86 GLU A CA 1
ATOM 673 C C . GLU A 1 86 ? -1.497 -5.803 16.304 1.00 98.06 86 GLU A C 1
ATOM 675 O O . GLU A 1 86 ? -0.765 -6.188 15.389 1.00 98.06 86 GLU A O 1
ATOM 680 N N . GLY A 1 87 ? -2.830 -5.897 16.236 1.00 97.56 87 GLY A N 1
ATOM 681 C CA . GLY A 1 87 ? -3.527 -6.467 15.080 1.00 97.56 87 GLY A CA 1
ATOM 682 C C . GLY A 1 87 ? -3.237 -5.707 13.782 1.00 97.56 87 GLY A C 1
ATOM 683 O O . GLY A 1 87 ? -2.937 -6.312 12.751 1.00 97.56 87 GLY A O 1
ATOM 684 N N . LEU A 1 88 ? -3.253 -4.370 13.839 1.00 97.19 88 LEU A N 1
ATOM 685 C CA . LEU A 1 88 ? -2.921 -3.515 12.695 1.00 97.19 88 LEU A CA 1
ATOM 686 C C . LEU A 1 88 ? -1.460 -3.678 12.257 1.00 97.19 88 LEU A C 1
ATOM 688 O O . LEU A 1 88 ? -1.187 -3.861 11.070 1.00 97.19 88 LEU A O 1
ATOM 692 N N . ALA A 1 89 ? -0.518 -3.624 13.199 1.00 97.88 89 ALA A N 1
ATOM 693 C CA . ALA A 1 89 ? 0.905 -3.757 12.905 1.00 97.88 89 ALA A CA 1
ATOM 694 C C . ALA A 1 89 ? 1.223 -5.136 12.310 1.00 97.88 89 ALA A C 1
ATOM 696 O O . ALA A 1 89 ? 1.913 -5.223 11.293 1.00 97.88 89 ALA A O 1
ATOM 697 N N . SER A 1 90 ? 0.665 -6.198 12.893 1.00 97.81 90 SER A N 1
ATOM 698 C CA . SER A 1 90 ? 0.837 -7.575 12.423 1.00 97.81 90 SER A CA 1
ATOM 699 C C . SER A 1 90 ? 0.307 -7.757 11.003 1.00 97.81 90 SER A C 1
ATOM 701 O O . SER A 1 90 ? 0.998 -8.335 10.165 1.00 97.81 90 SER A O 1
ATOM 703 N N . GLY A 1 91 ? -0.866 -7.197 10.694 1.00 96.75 91 GLY A N 1
ATOM 704 C CA . GLY A 1 91 ? -1.429 -7.240 9.344 1.00 96.75 91 GLY A CA 1
ATOM 705 C C . GLY A 1 91 ? -0.563 -6.508 8.313 1.00 96.75 91 GLY A C 1
ATOM 706 O O . GLY A 1 91 ? -0.277 -7.055 7.247 1.00 96.75 91 GLY A O 1
ATOM 707 N N . VAL A 1 92 ? -0.066 -5.308 8.637 1.00 95.44 92 VAL A N 1
ATOM 708 C CA . VAL A 1 92 ? 0.828 -4.554 7.737 1.00 95.44 92 VAL A CA 1
ATOM 709 C C . VAL A 1 92 ? 2.125 -5.324 7.491 1.00 95.44 92 VAL A C 1
ATOM 711 O O . VAL A 1 92 ? 2.556 -5.454 6.345 1.00 95.44 92 VAL A O 1
ATOM 714 N N . LEU A 1 93 ? 2.738 -5.872 8.542 1.00 95.75 93 LEU A N 1
ATOM 715 C CA . LEU A 1 93 ? 3.964 -6.663 8.423 1.00 95.75 93 LEU A CA 1
ATOM 716 C C . LEU A 1 93 ? 3.742 -7.933 7.594 1.00 95.75 93 LEU A C 1
ATOM 718 O O . LEU A 1 93 ? 4.561 -8.238 6.727 1.00 95.75 93 LEU A O 1
ATOM 722 N N . ALA A 1 94 ? 2.626 -8.636 7.798 1.00 95.06 94 ALA A N 1
ATOM 723 C CA . ALA A 1 94 ? 2.261 -9.808 7.009 1.00 95.06 94 ALA A CA 1
ATOM 724 C C . ALA A 1 94 ? 2.042 -9.457 5.527 1.00 95.06 94 ALA A C 1
ATOM 726 O O . ALA A 1 94 ? 2.512 -10.177 4.644 1.00 95.06 94 ALA A O 1
ATOM 727 N N . PHE A 1 95 ? 1.407 -8.319 5.234 1.00 93.44 95 PHE A N 1
ATOM 728 C CA . PHE A 1 95 ? 1.238 -7.843 3.862 1.00 93.44 95 PHE A CA 1
ATOM 729 C C . PHE A 1 95 ? 2.586 -7.538 3.198 1.00 93.44 95 PHE A C 1
ATOM 731 O O . PHE A 1 95 ? 2.843 -8.011 2.090 1.00 93.44 95 PHE A O 1
ATOM 738 N N . LEU A 1 96 ? 3.483 -6.827 3.884 1.00 89.94 96 LEU A N 1
ATOM 739 C CA . LEU A 1 96 ? 4.831 -6.547 3.376 1.00 89.94 96 LEU A CA 1
ATOM 740 C C . LEU A 1 96 ? 5.656 -7.832 3.191 1.00 89.94 96 LEU A C 1
ATOM 742 O O . LEU A 1 96 ? 6.428 -7.954 2.240 1.00 89.94 96 LEU A O 1
ATOM 746 N N . ALA A 1 97 ? 5.467 -8.829 4.055 1.00 88.69 97 ALA A N 1
ATOM 747 C CA . ALA A 1 97 ? 6.087 -10.142 3.909 1.00 88.69 97 ALA A CA 1
ATOM 748 C C . ALA A 1 97 ? 5.491 -10.969 2.752 1.00 88.69 97 ALA A C 1
ATOM 750 O O . ALA A 1 97 ? 6.148 -11.885 2.264 1.00 88.69 97 ALA A O 1
ATOM 751 N N . SER A 1 98 ? 4.295 -10.634 2.260 1.00 85.38 98 SER A N 1
ATOM 752 C CA . SER A 1 98 ? 3.680 -11.283 1.090 1.00 85.38 98 SER A CA 1
ATOM 753 C C . SER A 1 98 ? 4.190 -10.755 -0.262 1.00 85.38 98 SER A C 1
ATOM 755 O O . SER A 1 98 ? 3.871 -11.324 -1.304 1.00 85.38 98 SER A O 1
ATOM 757 N N . GLU A 1 99 ? 4.993 -9.682 -0.258 1.00 69.12 99 GLU A N 1
ATOM 758 C CA . GLU A 1 99 ? 5.636 -9.115 -1.452 1.00 69.12 99 GLU A CA 1
ATOM 759 C C . GLU A 1 99 ? 6.534 -10.150 -2.162 1.00 69.12 99 GLU A C 1
ATOM 761 O O . GLU A 1 99 ? 7.407 -10.730 -1.503 1.00 69.12 99 GLU A O 1
ATOM 766 N N . PRO A 1 100 ? 6.402 -10.347 -3.491 1.00 55.91 100 PRO A N 1
ATOM 767 C CA . PRO A 1 100 ? 7.385 -11.092 -4.273 1.00 55.91 100 PRO A CA 1
ATOM 768 C C . PRO A 1 100 ? 8.786 -10.472 -4.133 1.00 55.91 100 PRO A C 1
ATOM 770 O O . PRO A 1 100 ? 8.938 -9.255 -4.102 1.00 55.91 100 PRO A O 1
ATOM 773 N N . GLU A 1 101 ? 9.844 -11.285 -4.119 1.00 50.06 101 GLU A N 1
ATOM 774 C CA . GLU A 1 101 ? 11.244 -10.815 -4.010 1.00 50.06 101 GLU A CA 1
ATOM 775 C C . GLU A 1 101 ? 11.612 -9.696 -5.014 1.00 50.06 101 GLU A C 1
ATOM 777 O O . GLU A 1 101 ? 12.381 -8.785 -4.694 1.00 50.06 101 GLU A O 1
ATOM 782 N N . LEU A 1 102 ? 10.998 -9.701 -6.203 1.00 45.94 102 LEU A N 1
ATOM 783 C CA . LEU A 1 102 ? 11.219 -8.701 -7.253 1.00 45.94 102 LEU A CA 1
ATOM 784 C C . LEU A 1 102 ? 10.633 -7.309 -6.931 1.00 45.94 102 LEU A C 1
ATOM 786 O O . LEU A 1 102 ? 11.144 -6.316 -7.446 1.00 45.94 102 LEU A O 1
ATOM 790 N N . SER A 1 103 ? 9.627 -7.190 -6.054 1.00 47.97 103 SER A N 1
ATOM 791 C CA . SER A 1 103 ? 9.067 -5.897 -5.613 1.00 47.97 103 SER A CA 1
ATOM 792 C C . SER A 1 103 ? 9.717 -5.346 -4.336 1.00 47.97 103 SER A C 1
ATOM 794 O O . SER A 1 103 ? 9.590 -4.157 -4.042 1.00 47.97 103 SER A O 1
ATOM 796 N N . ARG A 1 104 ? 10.495 -6.161 -3.605 1.00 46.16 104 ARG A N 1
ATOM 797 C CA . ARG A 1 104 ? 11.206 -5.755 -2.372 1.00 46.16 104 ARG A CA 1
ATOM 798 C C . ARG A 1 104 ? 12.404 -4.824 -2.599 1.00 46.16 104 ARG A C 1
ATOM 800 O O . ARG A 1 104 ? 12.991 -4.331 -1.640 1.00 46.16 104 ARG A O 1
ATOM 807 N N . GLY A 1 105 ? 12.804 -4.575 -3.845 1.00 42.00 105 GLY A N 1
ATOM 808 C CA . GLY A 1 105 ? 13.997 -3.792 -4.170 1.00 42.00 105 GLY A CA 1
ATOM 809 C C . GLY A 1 105 ? 13.697 -2.373 -4.628 1.00 42.00 105 GLY A C 1
ATOM 810 O O . GLY A 1 105 ? 13.808 -2.105 -5.811 1.00 42.00 105 GLY A O 1
ATOM 811 N N . ARG A 1 106 ? 13.396 -1.436 -3.722 1.00 45.91 106 ARG A N 1
ATOM 812 C CA . ARG A 1 106 ? 13.354 0.012 -4.047 1.00 45.91 106 ARG A CA 1
ATOM 813 C C . ARG A 1 106 ? 14.756 0.658 -4.111 1.00 45.91 106 ARG A C 1
ATOM 815 O O . ARG A 1 106 ? 14.879 1.873 -4.182 1.00 45.91 106 ARG A O 1
ATOM 822 N N . MET A 1 107 ? 15.812 -0.149 -4.060 1.00 42.09 107 MET A N 1
ATOM 823 C CA . MET A 1 107 ? 17.199 0.298 -4.175 1.00 42.09 107 MET A CA 1
ATOM 824 C C . MET A 1 107 ? 17.737 -0.119 -5.545 1.00 42.09 107 MET A C 1
ATOM 826 O O . MET A 1 107 ? 17.441 -1.244 -5.958 1.00 42.09 107 MET A O 1
ATOM 830 N N . PRO A 1 108 ? 18.526 0.732 -6.231 1.00 49.50 108 PRO A N 1
ATOM 831 C CA . PRO A 1 108 ? 19.300 0.308 -7.391 1.00 49.50 108 PRO A CA 1
ATOM 832 C C . PRO A 1 108 ? 20.039 -0.981 -7.038 1.00 49.50 108 PRO A C 1
ATOM 834 O O . PRO A 1 108 ? 20.778 -1.024 -6.050 1.00 49.50 108 PRO A O 1
ATOM 837 N N . ARG A 1 109 ? 19.791 -2.050 -7.792 1.00 53.81 109 ARG A N 1
ATOM 838 C CA . ARG A 1 109 ? 20.525 -3.304 -7.626 1.00 53.81 109 ARG A CA 1
ATOM 839 C C . ARG A 1 109 ? 21.443 -3.477 -8.817 1.00 53.81 109 ARG A C 1
ATOM 841 O O . ARG A 1 109 ? 21.035 -3.273 -9.963 1.00 53.81 109 ARG A O 1
ATOM 848 N N . MET A 1 110 ? 22.678 -3.873 -8.539 1.00 52.47 110 MET A N 1
ATOM 849 C CA . MET A 1 110 ? 23.537 -4.394 -9.587 1.00 52.47 110 MET A CA 1
ATOM 850 C C . MET A 1 110 ? 22.862 -5.641 -10.161 1.00 52.47 110 MET A C 1
ATOM 852 O O . MET A 1 110 ? 22.336 -6.472 -9.418 1.00 52.47 110 MET A O 1
ATOM 856 N N . ILE A 1 111 ? 22.800 -5.730 -11.483 1.00 59.44 111 ILE A N 1
ATOM 857 C CA . ILE A 1 111 ? 22.285 -6.915 -12.150 1.00 59.44 111 ILE A CA 1
ATOM 858 C C . ILE A 1 111 ? 23.370 -7.987 -12.035 1.00 59.44 111 ILE A C 1
ATOM 860 O O . ILE A 1 111 ? 24.347 -7.969 -12.776 1.00 59.44 111 ILE A O 1
ATOM 864 N N . ASP A 1 112 ? 23.208 -8.925 -11.102 1.00 54.44 112 ASP A N 1
ATOM 865 C CA . ASP A 1 112 ? 24.170 -10.025 -10.927 1.00 54.44 112 ASP A CA 1
ATOM 866 C C . ASP A 1 112 ? 24.114 -11.036 -12.090 1.00 54.44 112 ASP A C 1
ATOM 868 O O . ASP A 1 112 ? 25.043 -11.813 -12.301 1.00 54.44 112 ASP A O 1
ATOM 872 N N . THR A 1 113 ? 23.019 -11.041 -12.862 1.00 67.44 113 THR A N 1
ATOM 873 C CA . THR A 1 113 ? 22.817 -11.909 -14.032 1.00 67.44 113 THR A CA 1
ATOM 874 C C . THR A 1 113 ? 22.350 -11.089 -15.233 1.00 67.44 113 THR A C 1
ATOM 876 O O . THR A 1 113 ? 21.244 -10.553 -15.177 1.00 67.44 113 THR A O 1
ATOM 879 N N . PRO A 1 114 ? 23.133 -11.005 -16.326 1.00 78.69 114 PRO A N 1
ATOM 880 C CA . PRO A 1 114 ? 22.778 -10.211 -17.499 1.00 78.69 114 PRO A CA 1
ATOM 881 C C . PRO A 1 114 ? 21.361 -10.496 -18.014 1.00 78.69 114 PRO A C 1
ATOM 883 O O . PRO A 1 114 ? 20.979 -11.649 -18.228 1.00 78.69 114 PRO A O 1
ATOM 886 N N . VAL A 1 115 ? 20.584 -9.438 -18.249 1.00 82.00 115 VAL A N 1
ATOM 887 C CA . VAL A 1 115 ? 19.206 -9.541 -18.739 1.00 82.00 115 VAL A CA 1
ATOM 888 C C . VAL A 1 115 ? 19.239 -9.724 -20.250 1.00 82.00 115 VAL A C 1
ATOM 890 O O . VAL A 1 115 ? 19.821 -8.913 -20.969 1.00 82.00 115 VAL A O 1
ATOM 893 N N . SER A 1 116 ? 18.612 -10.790 -20.741 1.00 87.00 116 SER A N 1
ATOM 894 C CA . SER A 1 116 ? 18.509 -11.064 -22.177 1.00 87.00 116 SER A CA 1
ATOM 895 C C . SER A 1 116 ? 17.108 -10.766 -22.701 1.00 87.00 116 SER A C 1
ATOM 897 O O . SER A 1 116 ? 16.104 -11.006 -22.030 1.00 87.00 116 SER A O 1
ATOM 899 N N . GLY A 1 117 ? 17.033 -10.246 -23.920 1.00 88.00 117 GLY A N 1
ATOM 900 C CA . GLY A 1 117 ? 15.774 -9.883 -24.552 1.00 88.00 117 GLY A CA 1
ATOM 901 C C . GLY A 1 117 ? 15.959 -9.447 -25.997 1.00 88.00 117 GLY A C 1
ATOM 902 O O . GLY A 1 117 ? 16.979 -9.712 -26.626 1.00 88.00 117 GLY A O 1
ATOM 903 N N . THR A 1 118 ? 14.950 -8.773 -26.530 1.00 90.31 118 THR A N 1
ATOM 904 C CA . THR A 1 118 ? 14.981 -8.178 -27.869 1.00 90.31 118 THR A CA 1
ATOM 905 C C . THR A 1 118 ? 14.942 -6.668 -27.757 1.00 90.31 118 THR A C 1
ATOM 907 O O . THR A 1 118 ? 14.180 -6.129 -26.954 1.00 90.31 118 THR A O 1
ATOM 910 N N . TYR A 1 119 ? 15.752 -5.986 -28.558 1.00 88.81 119 TYR A N 1
ATOM 911 C CA . TYR A 1 119 ? 15.704 -4.539 -28.662 1.00 88.81 119 TYR A CA 1
ATOM 912 C C . TYR A 1 119 ? 14.307 -4.098 -29.094 1.00 88.81 119 TYR A C 1
ATOM 914 O O . TYR A 1 119 ? 13.727 -4.651 -30.035 1.00 88.81 119 TYR A O 1
ATOM 922 N N . VAL A 1 120 ? 13.772 -3.094 -28.412 1.00 87.00 120 VAL A N 1
ATOM 923 C CA . VAL A 1 120 ? 12.520 -2.439 -28.774 1.00 87.00 120 VAL A CA 1
ATOM 924 C C . VAL A 1 120 ? 12.692 -0.937 -28.673 1.00 87.00 120 VAL A C 1
ATOM 926 O O . VAL A 1 120 ? 13.326 -0.431 -27.750 1.00 87.00 120 VAL A O 1
ATOM 929 N N . CYS A 1 121 ? 12.083 -0.228 -29.614 1.00 81.25 121 CYS A N 1
ATOM 930 C CA . CYS A 1 121 ? 11.939 1.208 -29.499 1.00 81.25 121 CYS A CA 1
ATOM 931 C C . CYS A 1 121 ? 10.838 1.507 -28.481 1.00 81.25 121 CYS A C 1
ATOM 933 O O . CYS A 1 121 ? 9.708 1.032 -28.638 1.00 81.25 121 CYS A O 1
ATOM 935 N N . LEU A 1 122 ? 11.169 2.243 -27.425 1.00 76.19 122 LEU A N 1
ATOM 936 C CA . LEU A 1 122 ? 10.179 2.711 -26.468 1.00 76.19 122 LEU A CA 1
ATOM 937 C C . LEU A 1 122 ? 9.674 4.082 -26.920 1.00 76.19 122 LEU A C 1
ATOM 939 O O . LEU A 1 122 ? 10.459 4.998 -27.165 1.00 76.19 122 LEU A O 1
ATOM 943 N N . GLU A 1 123 ? 8.358 4.187 -27.060 1.00 66.06 123 GLU A N 1
ATOM 944 C CA . GLU A 1 123 ? 7.648 5.416 -27.415 1.00 66.06 123 GLU A CA 1
ATOM 945 C C . GLU A 1 123 ? 7.185 6.123 -26.127 1.00 66.06 123 GLU A C 1
ATOM 947 O O . GLU A 1 123 ? 6.972 5.466 -25.108 1.00 66.06 123 GLU A O 1
ATOM 952 N N . GLY A 1 124 ? 7.039 7.451 -26.159 1.00 58.44 124 GLY A N 1
ATOM 953 C CA . GLY A 1 124 ? 6.519 8.246 -25.036 1.00 58.44 124 GLY A CA 1
ATOM 954 C C . GLY A 1 124 ? 7.510 9.260 -24.455 1.00 58.44 124 GLY A C 1
ATOM 955 O O . GLY A 1 124 ? 8.651 9.370 -24.902 1.00 58.44 124 GLY A O 1
ATOM 956 N N . ARG A 1 125 ? 7.043 10.022 -23.460 1.00 52.84 125 ARG A N 1
ATOM 957 C CA . ARG A 1 125 ? 7.780 11.090 -22.760 1.00 52.84 125 ARG A CA 1
ATOM 958 C C . ARG A 1 125 ? 8.517 10.517 -21.540 1.00 52.84 125 ARG A C 1
ATOM 960 O O . ARG A 1 125 ? 7.855 9.911 -20.700 1.00 52.84 125 ARG A O 1
ATOM 967 N N . TRP A 1 126 ? 9.840 10.692 -21.455 1.00 49.97 126 TRP A N 1
ATOM 968 C CA . TRP A 1 126 ? 10.717 10.123 -20.409 1.00 49.97 126 TRP A CA 1
ATOM 969 C C . TRP A 1 126 ? 11.211 11.159 -19.386 1.00 49.97 126 TRP A C 1
ATOM 971 O O . TRP A 1 126 ? 11.607 10.821 -18.271 1.00 49.97 126 TRP A O 1
ATOM 981 N N . ASP A 1 127 ? 11.196 12.440 -19.750 1.00 47.03 127 ASP A N 1
ATOM 982 C CA . ASP A 1 127 ? 11.490 13.543 -18.839 1.00 47.03 127 ASP A CA 1
ATOM 983 C C . ASP A 1 127 ? 10.685 14.809 -19.185 1.00 47.03 127 ASP A C 1
ATOM 985 O O . ASP A 1 127 ? 9.965 14.877 -20.183 1.00 47.03 127 ASP A O 1
ATOM 989 N N . ALA A 1 128 ? 10.786 15.825 -18.324 1.00 47.12 128 ALA A N 1
ATOM 990 C CA . ALA A 1 128 ? 10.087 17.098 -18.499 1.00 47.12 128 ALA A CA 1
ATOM 991 C C . ALA A 1 128 ? 10.522 17.890 -19.738 1.00 47.12 128 ALA A C 1
ATOM 993 O O . ALA A 1 128 ? 9.775 18.749 -20.214 1.00 47.12 128 ALA A O 1
ATOM 994 N N . SER A 1 129 ? 11.731 17.621 -20.231 1.00 50.03 129 SER A N 1
ATOM 995 C CA . SER A 1 129 ? 12.329 18.274 -21.392 1.00 50.03 129 SER A CA 1
ATOM 996 C C . SER A 1 129 ? 11.956 17.617 -22.717 1.00 50.03 129 SER A C 1
ATOM 998 O O . SER A 1 129 ? 12.054 18.279 -23.751 1.00 50.03 129 SER A O 1
ATOM 1000 N N . ASP A 1 130 ? 11.485 16.370 -22.709 1.00 48.69 130 ASP A N 1
ATOM 1001 C CA . ASP A 1 130 ? 10.961 15.721 -23.905 1.00 48.69 130 ASP A CA 1
ATOM 1002 C C . ASP A 1 130 ? 9.715 16.480 -24.406 1.00 48.69 130 ASP A C 1
ATOM 1004 O O . ASP A 1 130 ? 8.865 16.880 -23.599 1.00 48.69 130 ASP A O 1
ATOM 1008 N N . PRO A 1 131 ? 9.554 16.701 -25.721 1.00 51.22 131 PRO A N 1
ATOM 1009 C CA . PRO A 1 131 ? 8.331 17.286 -26.260 1.00 51.22 131 PRO A CA 1
ATOM 1010 C C . PRO A 1 131 ? 7.113 16.379 -25.967 1.00 51.22 131 PRO A C 1
ATOM 1012 O O . PRO A 1 131 ? 7.280 15.173 -25.766 1.00 51.22 131 PRO A O 1
ATOM 1015 N N . PRO A 1 132 ? 5.882 16.932 -25.890 1.00 52.12 132 PRO A N 1
ATOM 1016 C CA . PRO A 1 132 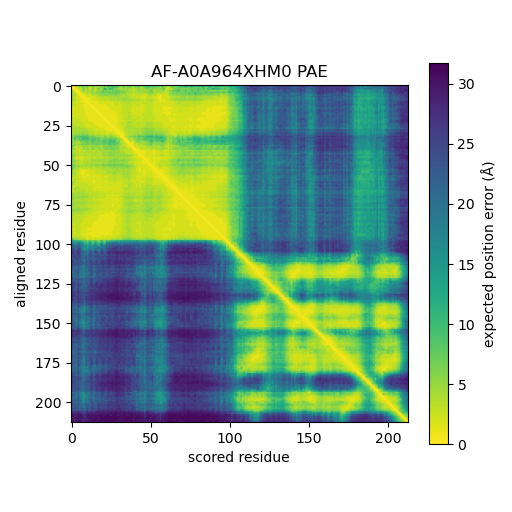? 4.656 16.130 -25.791 1.00 52.12 132 PRO A CA 1
ATOM 1017 C C . PRO A 1 132 ? 4.601 15.086 -26.914 1.00 52.12 132 PRO A C 1
ATOM 1019 O O . PRO A 1 132 ? 5.220 15.323 -27.943 1.00 52.12 132 PRO A O 1
ATOM 1022 N N . GLU A 1 133 ? 3.878 13.971 -26.722 1.00 52.19 133 GLU A N 1
ATOM 1023 C CA . GLU A 1 133 ? 3.741 12.859 -27.686 1.00 52.19 133 GLU A CA 1
ATOM 1024 C C . GLU A 1 133 ? 3.431 13.347 -29.113 1.00 52.19 133 GLU A C 1
ATOM 1026 O O . GLU A 1 133 ? 2.282 13.463 -29.535 1.00 52.19 133 GLU A O 1
ATOM 1031 N N . GLU A 1 134 ? 4.484 13.645 -29.863 1.00 44.84 134 GLU A N 1
ATOM 1032 C CA . GLU A 1 134 ? 4.433 14.095 -31.239 1.00 44.84 134 GLU A CA 1
ATOM 1033 C C . GLU A 1 134 ? 4.971 12.951 -32.098 1.00 44.84 134 GLU A C 1
ATOM 1035 O O . GLU A 1 134 ? 5.979 12.310 -31.773 1.00 44.84 134 GLU A O 1
ATOM 1040 N N . HIS A 1 135 ? 4.273 12.646 -33.191 1.00 43.66 135 HIS A N 1
ATOM 1041 C CA . HIS A 1 135 ? 4.728 11.649 -34.152 1.00 43.66 135 HIS A CA 1
ATOM 1042 C C . HIS A 1 135 ? 6.136 12.018 -34.645 1.00 43.66 135 HIS A C 1
ATOM 1044 O O . HIS A 1 135 ? 6.305 13.015 -35.340 1.00 43.66 135 HIS A O 1
ATOM 1050 N N . GLY A 1 136 ? 7.142 11.211 -34.286 1.00 49.53 136 GLY A N 1
ATOM 1051 C CA . GLY A 1 136 ? 8.551 11.486 -34.595 1.00 49.53 136 GLY A CA 1
ATOM 1052 C C . GLY A 1 136 ? 9.465 11.699 -33.383 1.00 49.53 136 GLY A C 1
ATOM 1053 O O . GLY A 1 136 ? 10.634 12.027 -33.582 1.00 49.53 136 GLY A O 1
ATOM 1054 N N . ALA A 1 137 ? 8.979 11.494 -32.151 1.00 58.00 137 ALA A N 1
ATOM 1055 C CA . ALA A 1 137 ? 9.832 11.469 -30.961 1.00 58.00 137 ALA A CA 1
ATOM 1056 C C . ALA A 1 137 ? 11.039 10.513 -31.144 1.00 58.00 137 ALA A C 1
ATOM 1058 O O . ALA A 1 137 ? 10.888 9.418 -31.698 1.00 58.00 137 ALA A O 1
ATOM 1059 N N . PRO A 1 138 ? 12.252 10.910 -30.711 1.00 64.38 138 PRO A N 1
ATOM 1060 C CA . PRO A 1 138 ? 13.461 10.134 -30.951 1.00 64.38 138 PRO A CA 1
ATOM 1061 C C . PRO A 1 138 ? 13.402 8.791 -30.223 1.00 64.38 138 PRO A C 1
ATOM 1063 O O . PRO A 1 138 ? 13.160 8.743 -29.018 1.00 64.38 138 PRO A O 1
ATOM 1066 N N . CYS A 1 139 ? 13.686 7.707 -30.949 1.00 73.56 139 CYS A N 1
ATOM 1067 C CA . CYS A 1 139 ? 13.634 6.350 -30.416 1.00 73.56 139 CYS A CA 1
ATOM 1068 C C . CYS A 1 139 ? 14.451 6.211 -29.126 1.00 73.56 139 CYS A C 1
ATOM 1070 O O . CYS A 1 139 ? 15.664 6.455 -29.140 1.00 73.56 139 CYS A O 1
ATOM 1072 N N . ARG A 1 140 ? 13.804 5.827 -28.018 1.00 76.94 140 ARG A N 1
ATOM 1073 C CA . ARG A 1 140 ? 14.482 5.533 -26.752 1.00 76.94 140 ARG A CA 1
ATOM 1074 C C . ARG A 1 140 ? 14.801 4.035 -26.686 1.00 76.94 140 ARG A C 1
ATOM 1076 O O . ARG A 1 140 ? 13.893 3.219 -26.867 1.00 76.94 140 ARG A O 1
ATOM 1083 N N . PRO A 1 141 ? 16.069 3.663 -26.441 1.00 84.06 141 PRO A N 1
ATOM 1084 C CA . PRO A 1 141 ? 16.463 2.269 -26.314 1.00 84.06 141 PRO A CA 1
ATOM 1085 C C . PRO A 1 141 ? 15.697 1.517 -25.225 1.00 84.06 141 PRO A C 1
ATOM 1087 O O . PRO A 1 141 ? 15.634 1.948 -24.074 1.00 84.06 141 PRO A O 1
ATOM 1090 N N . GLY A 1 142 ? 15.168 0.352 -25.580 1.00 87.38 142 GLY A N 1
ATOM 1091 C CA . GLY A 1 142 ? 14.523 -0.553 -24.643 1.00 87.38 142 GLY A CA 1
ATOM 1092 C C . GLY A 1 142 ? 14.841 -2.010 -24.916 1.00 87.38 142 GLY A C 1
ATOM 1093 O O . GLY A 1 142 ? 15.247 -2.401 -26.012 1.00 87.38 142 GLY A O 1
ATOM 1094 N N . LEU A 1 143 ? 14.607 -2.827 -23.900 1.00 87.88 143 LEU A N 1
ATOM 1095 C CA . LEU A 1 143 ? 14.713 -4.272 -23.942 1.00 87.88 143 LEU A CA 1
ATOM 1096 C C . LEU A 1 143 ? 13.346 -4.878 -23.635 1.00 87.88 143 LEU A C 1
ATOM 1098 O O . LEU A 1 143 ? 12.734 -4.565 -22.614 1.00 87.88 143 LEU A O 1
ATOM 1102 N N . ARG A 1 144 ? 12.879 -5.767 -24.509 1.00 86.94 144 ARG A N 1
ATOM 1103 C CA . ARG A 1 144 ? 11.728 -6.628 -24.249 1.00 86.94 144 ARG A CA 1
ATOM 1104 C C . ARG A 1 144 ? 12.204 -8.025 -23.870 1.00 86.94 144 ARG A C 1
ATOM 1106 O O . ARG A 1 144 ? 12.812 -8.699 -24.705 1.00 86.94 144 ARG A O 1
ATOM 1113 N N . THR A 1 145 ? 11.932 -8.449 -22.641 1.00 84.06 145 THR A N 1
ATOM 1114 C CA . THR A 1 145 ? 12.328 -9.770 -22.125 1.00 84.06 145 THR A CA 1
ATOM 1115 C C . THR A 1 145 ? 11.503 -10.890 -22.771 1.00 84.06 145 THR A C 1
ATOM 1117 O O . THR A 1 145 ? 10.496 -10.638 -23.440 1.00 84.06 145 THR A O 1
ATOM 1120 N N . SER A 1 146 ? 11.905 -12.149 -22.566 1.00 78.06 146 SER A N 1
ATOM 1121 C CA . SER A 1 146 ? 11.128 -13.324 -22.997 1.00 78.06 146 SER A CA 1
ATOM 1122 C C . SER A 1 146 ? 9.743 -13.406 -22.348 1.00 78.06 146 SER A C 1
ATOM 1124 O O . SER A 1 146 ? 8.832 -13.986 -22.929 1.00 78.06 146 SER A O 1
ATOM 1126 N N . GLU A 1 147 ? 9.577 -12.801 -21.172 1.00 75.38 147 GLU A N 1
ATOM 1127 C CA . GLU A 1 147 ? 8.306 -12.707 -20.442 1.00 75.38 147 GLU A CA 1
ATOM 1128 C C . GLU A 1 147 ? 7.418 -11.557 -20.952 1.00 75.38 147 GLU A C 1
ATOM 1130 O O . GLU A 1 147 ? 6.297 -11.366 -20.487 1.00 75.38 147 GLU A O 1
ATOM 1135 N N . GLY A 1 148 ? 7.892 -10.792 -21.942 1.00 75.19 148 GLY A N 1
ATOM 1136 C CA . GLY A 1 148 ? 7.159 -9.680 -22.545 1.00 75.19 148 GLY A CA 1
ATOM 1137 C C . GLY A 1 148 ? 7.277 -8.360 -21.783 1.00 75.19 148 GLY A C 1
ATOM 1138 O O . GLY A 1 148 ? 6.672 -7.370 -22.201 1.00 75.19 148 GLY A O 1
ATOM 1139 N N . GLU A 1 149 ? 8.069 -8.313 -20.712 1.00 76.44 149 GLU A N 1
ATOM 1140 C CA . GLU A 1 149 ? 8.322 -7.090 -19.953 1.00 76.44 149 GLU A CA 1
ATOM 1141 C C . GLU A 1 149 ? 9.154 -6.101 -20.765 1.00 76.44 149 GLU A C 1
ATOM 1143 O O . GLU A 1 149 ? 10.043 -6.506 -21.514 1.00 76.44 149 GLU A O 1
ATOM 1148 N N . ARG A 1 150 ? 8.885 -4.801 -20.606 1.00 80.75 150 ARG A N 1
ATOM 1149 C CA . ARG A 1 150 ? 9.670 -3.731 -21.229 1.00 80.75 150 ARG A CA 1
ATOM 1150 C C . ARG A 1 150 ? 10.529 -3.046 -20.176 1.00 80.75 150 ARG A C 1
ATOM 1152 O O . ARG A 1 150 ? 10.033 -2.653 -19.121 1.00 80.75 150 ARG A O 1
ATOM 1159 N N . ILE A 1 151 ? 11.805 -2.885 -20.488 1.00 81.44 151 ILE A N 1
ATOM 1160 C CA . ILE A 1 151 ? 12.812 -2.278 -19.620 1.00 81.44 151 ILE A CA 1
ATOM 1161 C C . ILE A 1 151 ? 13.528 -1.197 -20.431 1.00 81.44 151 ILE A C 1
ATOM 1163 O O . ILE A 1 151 ? 13.931 -1.452 -21.564 1.00 81.44 151 ILE A O 1
ATOM 1167 N N . GLY A 1 152 ? 13.666 0.011 -19.887 1.00 82.94 152 GLY A N 1
ATOM 1168 C CA . GLY A 1 152 ? 14.431 1.075 -20.538 1.00 82.94 152 GLY A CA 1
ATOM 1169 C C . GLY A 1 152 ? 15.931 0.825 -20.431 1.00 82.94 152 GLY A C 1
ATOM 1170 O O . GLY A 1 152 ? 16.405 0.266 -19.442 1.00 82.94 152 GLY A O 1
ATOM 1171 N N . LEU A 1 153 ? 16.684 1.239 -21.445 1.00 83.19 153 LEU A N 1
ATOM 1172 C CA . LEU A 1 153 ? 18.142 1.169 -21.449 1.00 83.19 153 LEU A CA 1
ATOM 1173 C C . LEU A 1 153 ? 18.705 2.593 -21.450 1.00 83.19 153 LEU A C 1
ATOM 1175 O O . LEU A 1 153 ? 18.441 3.370 -22.366 1.00 83.19 153 LEU A O 1
ATOM 1179 N N . MET A 1 154 ? 19.484 2.924 -20.425 1.00 76.25 154 MET A N 1
ATOM 1180 C CA . MET A 1 154 ? 20.282 4.148 -20.345 1.00 76.25 154 MET A CA 1
ATOM 1181 C C . MET A 1 154 ? 21.763 3.784 -20.426 1.00 76.25 154 MET A C 1
ATOM 1183 O O . MET A 1 154 ? 22.145 2.672 -20.074 1.00 76.25 154 MET A O 1
ATOM 1187 N N . SER A 1 155 ? 22.597 4.705 -20.899 1.00 68.88 155 SER A N 1
ATOM 1188 C CA . SER A 1 155 ? 24.047 4.582 -20.759 1.00 68.88 155 SER A CA 1
ATOM 1189 C C . SER A 1 155 ? 24.612 5.935 -20.370 1.00 68.88 155 SER A C 1
ATOM 1191 O O . SER A 1 155 ? 24.455 6.919 -21.092 1.00 68.88 155 SER A O 1
ATOM 1193 N N . SER A 1 156 ? 25.281 5.990 -19.224 1.00 56.81 156 SER A N 1
ATOM 1194 C CA . SER A 1 156 ? 25.936 7.201 -18.718 1.00 56.81 156 SER A CA 1
ATOM 1195 C C . SER A 1 156 ? 27.095 7.703 -19.606 1.00 56.81 156 SER A C 1
ATOM 1197 O O . SER A 1 156 ? 27.529 8.847 -19.461 1.00 56.81 156 SER A O 1
ATOM 1199 N N . GLY A 1 157 ? 27.564 6.902 -20.574 1.00 56.03 157 GLY A N 1
ATOM 1200 C CA . GLY A 1 157 ? 28.524 7.298 -21.607 1.00 56.03 157 GLY A CA 1
ATOM 1201 C C . GLY A 1 157 ? 27.877 7.305 -22.995 1.00 56.03 157 GLY A C 1
ATOM 1202 O O . GLY A 1 157 ? 27.804 6.265 -23.642 1.00 56.03 157 GLY A O 1
ATOM 1203 N N . GLY A 1 158 ? 27.444 8.472 -23.484 1.00 57.31 158 GLY A N 1
ATOM 1204 C CA . GLY A 1 158 ? 26.562 8.636 -24.659 1.00 57.31 158 GLY A CA 1
ATOM 1205 C C . GLY A 1 158 ? 26.936 7.948 -25.991 1.00 57.31 158 GLY A C 1
ATOM 1206 O O . GLY A 1 158 ? 26.115 7.926 -26.904 1.00 57.31 158 GLY A O 1
ATOM 1207 N N . ALA A 1 159 ? 28.121 7.342 -26.127 1.00 62.06 159 ALA A N 1
ATOM 1208 C CA . ALA A 1 159 ? 28.487 6.524 -27.287 1.00 62.06 159 ALA A CA 1
ATOM 1209 C C . ALA A 1 159 ? 27.643 5.237 -27.402 1.00 62.06 159 ALA A C 1
ATOM 1211 O O . ALA A 1 159 ? 27.166 4.904 -28.485 1.00 62.06 159 ALA A O 1
ATOM 1212 N N . GLN A 1 160 ? 27.406 4.543 -26.285 1.00 68.38 160 GLN A N 1
ATOM 1213 C CA . GLN A 1 160 ? 26.638 3.291 -26.275 1.00 68.38 160 GLN A CA 1
ATOM 1214 C C . GLN A 1 160 ? 25.138 3.550 -26.479 1.00 68.38 160 GLN A C 1
ATOM 1216 O O . GLN A 1 160 ? 24.429 2.751 -27.087 1.00 68.38 160 GLN A O 1
ATOM 1221 N N . GLU A 1 161 ? 24.655 4.714 -26.039 1.00 68.25 161 GLU A N 1
ATOM 1222 C CA . GLU A 1 161 ? 23.286 5.152 -26.298 1.00 68.25 161 GLU A CA 1
ATOM 1223 C C . GLU A 1 161 ? 23.048 5.428 -27.792 1.00 68.25 161 GLU A C 1
ATOM 1225 O O . GLU A 1 161 ? 21.998 5.072 -28.326 1.00 68.25 161 GLU A O 1
ATOM 1230 N N . GLN A 1 162 ? 24.023 6.009 -28.500 1.00 70.81 162 GLN A N 1
ATOM 1231 C CA . GLN A 1 162 ? 23.904 6.271 -29.937 1.00 70.81 162 GLN A CA 1
ATOM 1232 C C . GLN A 1 162 ? 23.881 4.978 -30.771 1.00 70.81 162 GLN A C 1
ATOM 1234 O O . GLN A 1 162 ? 23.116 4.888 -31.730 1.00 70.81 162 GLN A O 1
ATOM 1239 N N . GLU A 1 163 ? 24.653 3.965 -30.374 1.00 74.81 163 GLU A N 1
ATOM 1240 C CA . GLU A 1 163 ? 24.641 2.627 -30.986 1.00 74.81 163 GLU A CA 1
ATOM 1241 C C . GLU A 1 163 ? 23.325 1.878 -30.721 1.00 74.81 163 GLU A C 1
ATOM 1243 O O . GLU A 1 163 ? 22.728 1.273 -31.615 1.00 74.81 163 GLU A O 1
ATOM 1248 N N . LEU A 1 164 ? 22.798 1.981 -29.502 1.00 76.50 164 LEU A N 1
ATOM 1249 C CA . LEU A 1 164 ? 21.480 1.446 -29.184 1.00 76.50 164 LEU A CA 1
ATOM 1250 C C . LEU A 1 164 ? 20.373 2.127 -29.999 1.00 76.50 164 LEU A C 1
ATOM 1252 O O . LEU A 1 164 ? 19.416 1.470 -30.391 1.00 76.50 164 LEU A O 1
ATOM 1256 N N . ARG A 1 165 ? 20.478 3.426 -30.290 1.00 74.50 165 ARG A N 1
ATOM 1257 C CA . ARG A 1 165 ? 19.492 4.157 -31.110 1.00 74.50 165 ARG A CA 1
ATOM 1258 C C . ARG A 1 165 ? 19.516 3.768 -32.589 1.00 74.50 165 ARG A C 1
ATOM 1260 O O . ARG A 1 165 ? 18.504 3.944 -33.261 1.00 74.50 165 ARG A O 1
ATOM 1267 N N . SER A 1 166 ? 20.631 3.242 -33.095 1.00 75.19 166 SER A N 1
ATOM 1268 C CA . SER A 1 166 ? 20.739 2.720 -34.465 1.00 75.19 166 SER A CA 1
ATOM 1269 C C . SER A 1 166 ? 20.448 1.216 -34.573 1.00 75.19 166 SER A C 1
ATOM 1271 O O . SER A 1 166 ? 20.430 0.674 -35.679 1.00 75.19 166 SER A O 1
ATOM 1273 N N . THR A 1 167 ? 20.188 0.536 -33.451 1.00 80.12 167 THR A N 1
ATOM 1274 C CA . THR A 1 167 ? 19.880 -0.898 -33.413 1.00 80.12 167 THR A CA 1
ATOM 1275 C C . THR A 1 167 ? 18.480 -1.178 -33.971 1.00 80.12 167 THR A C 1
ATOM 1277 O O . THR A 1 167 ? 17.508 -0.499 -33.645 1.00 80.12 167 THR A O 1
ATOM 1280 N N . ALA A 1 168 ? 18.353 -2.207 -34.813 1.00 80.44 168 ALA A N 1
ATOM 1281 C CA . ALA A 1 168 ? 17.063 -2.607 -35.369 1.00 80.44 168 ALA A CA 1
ATOM 1282 C C . ALA A 1 168 ? 16.131 -3.213 -34.299 1.00 80.44 168 ALA A C 1
ATOM 1284 O O . ALA A 1 168 ? 16.552 -3.998 -33.448 1.00 80.44 168 ALA A O 1
ATOM 1285 N N . SER A 1 169 ? 14.837 -2.887 -34.370 1.00 82.00 169 SER A N 1
ATOM 1286 C CA . SER A 1 169 ? 13.806 -3.523 -33.536 1.00 82.00 169 SER A CA 1
ATOM 1287 C C . SER A 1 169 ? 13.805 -5.040 -33.736 1.00 82.00 169 SER A C 1
ATOM 1289 O O . SER A 1 169 ? 13.810 -5.522 -34.867 1.00 82.00 169 SER A O 1
ATOM 1291 N N . GLY A 1 170 ? 13.795 -5.798 -32.639 1.00 82.88 170 GLY A N 1
ATOM 1292 C CA . GLY A 1 170 ? 13.849 -7.260 -32.647 1.00 82.88 170 GLY A CA 1
ATOM 1293 C C . GLY A 1 170 ? 15.251 -7.864 -32.523 1.00 82.88 170 GLY A C 1
ATOM 1294 O O . GLY A 1 170 ? 15.344 -9.077 -32.336 1.00 82.88 170 GLY A O 1
ATOM 1295 N N . THR A 1 171 ? 16.324 -7.066 -32.563 1.00 87.19 171 THR A N 1
ATOM 1296 C CA . THR A 1 171 ? 17.698 -7.565 -32.377 1.00 87.19 171 THR A CA 1
ATOM 1297 C C . THR A 1 171 ? 17.865 -8.203 -30.994 1.00 87.19 171 THR A C 1
ATOM 1299 O O . THR A 1 171 ? 17.553 -7.551 -29.995 1.00 87.19 171 THR A O 1
ATOM 1302 N N . PRO A 1 172 ? 18.350 -9.452 -30.887 1.00 89.12 172 PRO A N 1
ATOM 1303 C CA . PRO A 1 172 ? 18.632 -10.072 -29.598 1.00 89.12 172 PRO A CA 1
ATOM 1304 C C . PRO A 1 172 ? 19.767 -9.348 -28.871 1.00 89.12 172 PRO A C 1
ATOM 1306 O O . PRO A 1 172 ? 20.873 -9.218 -29.398 1.00 89.12 172 PRO A O 1
ATOM 1309 N N . LEU A 1 173 ? 19.499 -8.912 -27.645 1.00 87.94 173 LEU A N 1
ATOM 1310 C CA . LEU A 1 173 ? 20.456 -8.230 -26.784 1.00 87.94 173 LEU A CA 1
ATOM 1311 C C . LEU A 1 173 ? 20.623 -8.989 -25.473 1.00 87.94 173 LEU A C 1
ATOM 1313 O O . LEU A 1 173 ? 19.652 -9.491 -24.901 1.00 87.94 173 LEU A O 1
ATOM 1317 N N . THR A 1 174 ? 21.847 -8.982 -24.964 1.00 86.50 174 THR A N 1
ATOM 1318 C CA . THR A 1 174 ? 22.140 -9.275 -23.563 1.00 86.50 174 THR A CA 1
ATOM 1319 C C . THR A 1 174 ? 22.749 -8.023 -22.943 1.00 86.50 174 THR A C 1
ATOM 1321 O O . THR A 1 174 ? 23.705 -7.457 -23.473 1.00 86.50 174 THR A O 1
ATOM 1324 N N . VAL A 1 175 ? 22.150 -7.556 -21.850 1.00 85.56 175 VAL A N 1
ATOM 1325 C CA . VAL A 1 175 ? 22.495 -6.293 -21.194 1.00 85.56 175 VAL A CA 1
ATOM 1326 C C . VAL A 1 175 ? 22.946 -6.569 -19.768 1.00 85.56 175 VAL A C 1
ATOM 1328 O O . VAL A 1 175 ? 22.268 -7.267 -19.013 1.00 85.56 175 VAL A O 1
ATOM 1331 N N . ASN A 1 176 ? 24.076 -5.986 -19.390 1.00 83.69 176 ASN A N 1
ATOM 1332 C CA . ASN A 1 176 ? 24.559 -5.955 -18.018 1.00 83.69 176 ASN A CA 1
ATOM 1333 C C . ASN A 1 176 ? 24.627 -4.505 -17.525 1.00 83.69 176 ASN A C 1
ATOM 1335 O O . ASN A 1 176 ? 24.951 -3.608 -18.305 1.00 83.69 176 ASN A O 1
ATOM 1339 N N . GLY A 1 177 ? 24.339 -4.259 -16.249 1.00 79.06 177 GLY A N 1
ATOM 1340 C CA . GLY A 1 177 ? 24.265 -2.904 -15.715 1.00 79.06 177 GLY A CA 1
ATOM 1341 C C . GLY A 1 177 ? 23.637 -2.806 -14.329 1.00 79.06 177 GLY A C 1
ATOM 1342 O O . GLY A 1 177 ? 23.524 -3.792 -13.602 1.00 79.06 177 GLY A O 1
ATOM 1343 N N . THR A 1 178 ? 23.212 -1.600 -13.966 1.00 76.94 178 THR A N 1
ATOM 1344 C CA . THR A 1 178 ? 22.478 -1.355 -12.715 1.00 76.94 178 THR A CA 1
ATOM 1345 C C . THR A 1 178 ? 20.999 -1.193 -13.020 1.00 76.94 178 THR A C 1
ATOM 1347 O O . THR A 1 178 ? 20.618 -0.274 -13.744 1.00 76.94 178 THR A O 1
ATOM 1350 N N . TYR A 1 179 ? 20.159 -2.071 -12.469 1.00 76.19 179 TYR A N 1
ATOM 1351 C CA . TYR A 1 179 ? 18.711 -1.987 -12.630 1.00 76.19 179 TYR A CA 1
ATOM 1352 C C . TYR A 1 179 ? 18.100 -1.092 -11.554 1.00 76.19 179 TYR A C 1
ATOM 1354 O O . TYR A 1 179 ? 18.292 -1.302 -10.353 1.00 76.19 179 TYR A O 1
ATOM 1362 N N . THR A 1 180 ? 17.316 -0.120 -12.003 1.00 69.44 180 THR A N 1
ATOM 1363 C CA . THR A 1 180 ? 16.502 0.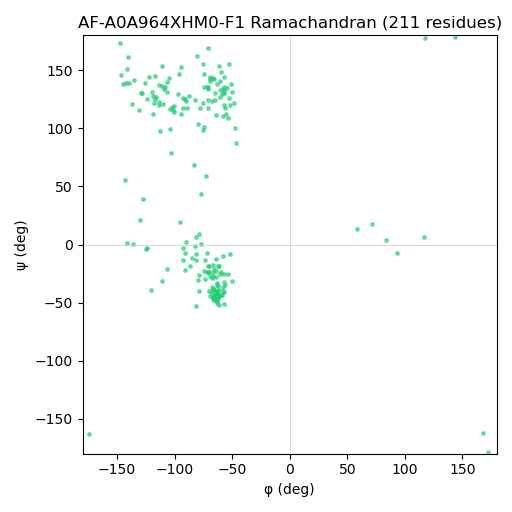760 -11.170 1.00 69.44 180 THR A CA 1
ATOM 1364 C C . THR A 1 180 ? 15.034 0.563 -11.552 1.00 69.44 180 THR A C 1
ATOM 1366 O O . THR A 1 180 ? 14.653 0.917 -12.669 1.00 69.44 180 THR A O 1
ATOM 1369 N N . PRO A 1 181 ? 14.184 -0.001 -10.677 1.00 66.00 181 PRO A N 1
ATOM 1370 C CA . PRO A 1 181 ? 12.769 -0.171 -10.990 1.00 66.00 181 PRO A CA 1
ATOM 1371 C C . PRO A 1 181 ? 12.068 1.184 -11.132 1.00 66.00 181 PRO A C 1
ATOM 1373 O O . PRO A 1 181 ? 12.348 2.123 -10.385 1.00 66.00 181 PRO A O 1
ATOM 1376 N N . MET A 1 182 ? 11.132 1.273 -12.076 1.00 60.19 182 MET A N 1
ATOM 1377 C CA . MET A 1 182 ? 10.317 2.461 -12.320 1.00 60.19 182 MET A CA 1
ATOM 1378 C C . MET A 1 182 ? 8.872 2.190 -11.929 1.00 60.19 182 MET A C 1
ATOM 1380 O O . MET A 1 182 ? 8.299 1.147 -12.235 1.00 60.19 182 MET A O 1
ATOM 1384 N N . VAL A 1 183 ? 8.277 3.165 -11.249 1.00 52.41 183 VAL A N 1
ATOM 1385 C CA . VAL A 1 183 ? 6.852 3.185 -10.932 1.00 52.41 183 VAL A CA 1
ATOM 1386 C C . VAL A 1 183 ? 6.227 4.199 -11.884 1.00 52.41 183 VAL A C 1
ATOM 1388 O O . VAL A 1 183 ? 6.362 5.405 -11.682 1.00 52.41 183 VAL A O 1
ATOM 1391 N N . GLY A 1 184 ? 5.627 3.709 -12.970 1.00 46.25 184 GLY A N 1
ATOM 1392 C CA . GLY A 1 184 ? 4.976 4.558 -13.966 1.00 46.25 184 GLY A CA 1
ATOM 1393 C C . GLY A 1 184 ? 3.729 5.223 -13.387 1.00 46.25 184 GLY A C 1
ATOM 1394 O O . GLY A 1 184 ? 2.829 4.536 -12.904 1.00 46.25 184 GLY A O 1
ATOM 1395 N N . VAL A 1 185 ? 3.666 6.552 -13.431 1.00 41.25 185 VAL A N 1
ATOM 1396 C CA . VAL A 1 185 ? 2.497 7.328 -13.007 1.00 41.25 185 VAL A CA 1
ATOM 1397 C C . VAL A 1 185 ? 1.978 8.082 -14.210 1.00 41.25 185 VAL A C 1
ATOM 1399 O O . VAL A 1 185 ? 2.696 8.891 -14.779 1.00 41.25 185 VAL A O 1
ATOM 1402 N N . ARG A 1 186 ? 0.716 7.856 -14.578 1.00 37.84 186 ARG A N 1
ATOM 1403 C CA . ARG A 1 186 ? 0.132 8.461 -15.779 1.00 37.84 186 ARG A CA 1
ATOM 1404 C C . ARG A 1 186 ? 0.075 9.995 -15.745 1.00 37.84 186 ARG A C 1
ATOM 1406 O O . ARG A 1 186 ? 0.001 10.581 -16.812 1.00 37.84 186 ARG A O 1
ATOM 1413 N N . ASP A 1 187 ? 0.182 10.617 -14.566 1.00 38.16 187 ASP A N 1
ATOM 1414 C CA . ASP A 1 187 ? -0.001 12.068 -14.421 1.00 38.16 187 ASP A CA 1
ATOM 1415 C C . ASP A 1 187 ? 1.020 12.795 -13.520 1.00 38.16 187 ASP A C 1
ATOM 1417 O O . ASP A 1 187 ? 0.926 14.010 -13.380 1.00 38.16 187 ASP A O 1
ATOM 1421 N N . LEU A 1 188 ? 2.011 12.117 -12.917 1.00 38.62 188 LEU A N 1
ATOM 1422 C CA . LEU A 1 188 ? 2.988 12.785 -12.026 1.00 38.62 188 LEU A CA 1
ATOM 1423 C C . LEU A 1 188 ? 4.441 12.283 -12.128 1.00 38.62 188 LEU A C 1
ATOM 1425 O O . LEU A 1 188 ? 5.309 12.820 -11.440 1.00 38.62 188 LEU A O 1
ATOM 1429 N N . THR A 1 189 ? 4.755 11.318 -12.999 1.00 39.81 189 THR A N 1
ATOM 1430 C CA . THR A 1 189 ? 6.144 10.995 -13.359 1.00 39.81 189 THR A CA 1
ATOM 1431 C C . THR A 1 189 ? 6.255 10.657 -14.839 1.00 39.81 189 THR A C 1
ATOM 1433 O O . THR A 1 189 ? 5.408 10.006 -15.438 1.00 39.81 189 THR A O 1
ATOM 1436 N N . TRP A 1 190 ? 7.325 11.156 -15.432 1.00 41.69 190 TRP A N 1
ATOM 1437 C CA . TRP A 1 190 ? 7.604 11.210 -16.856 1.00 41.69 190 TRP A CA 1
ATOM 1438 C C . TRP A 1 190 ? 7.965 9.844 -17.467 1.00 41.69 190 TRP A C 1
ATOM 1440 O O . TRP A 1 190 ? 9.064 9.720 -17.963 1.00 41.69 190 TRP A O 1
ATOM 1450 N N . TYR A 1 191 ? 7.135 8.795 -17.411 1.00 41.59 191 TYR A N 1
ATOM 1451 C CA . TYR A 1 191 ? 7.478 7.507 -18.052 1.00 41.59 191 TYR A CA 1
ATOM 1452 C C . TYR A 1 191 ? 6.258 6.756 -18.607 1.00 41.59 191 TYR A C 1
ATOM 1454 O O . TYR A 1 191 ? 5.188 6.754 -17.996 1.00 41.59 191 TYR A O 1
ATOM 1462 N N . ASP A 1 192 ? 6.438 6.043 -19.730 1.00 44.88 192 ASP A N 1
ATOM 1463 C CA . ASP A 1 192 ? 5.480 5.037 -20.219 1.00 44.88 192 ASP A CA 1
ATOM 1464 C C . ASP A 1 192 ? 5.258 3.975 -19.123 1.00 44.88 192 ASP A C 1
ATOM 1466 O O . ASP A 1 192 ? 6.183 3.278 -18.702 1.00 44.88 192 ASP A O 1
ATOM 1470 N N . PHE A 1 193 ? 4.008 3.826 -18.671 1.00 47.00 193 PHE A N 1
ATOM 1471 C CA . PHE A 1 193 ? 3.565 2.879 -17.637 1.00 47.00 193 PHE A CA 1
ATOM 1472 C C . PHE A 1 193 ? 3.858 1.405 -17.963 1.00 47.00 193 PHE A C 1
ATOM 1474 O O . PHE A 1 193 ? 3.668 0.528 -17.119 1.00 47.00 193 PHE A O 1
ATOM 1481 N N . ARG A 1 194 ? 4.288 1.108 -19.192 1.00 55.69 194 ARG A N 1
ATOM 1482 C CA . ARG A 1 194 ? 4.675 -0.237 -19.630 1.00 55.69 194 ARG A CA 1
ATOM 1483 C C . ARG A 1 194 ? 6.122 -0.587 -19.293 1.00 55.69 194 ARG A C 1
ATOM 1485 O O . ARG A 1 194 ? 6.485 -1.755 -19.426 1.00 55.69 194 ARG A O 1
ATOM 1492 N N . VAL A 1 195 ? 6.934 0.385 -18.880 1.00 65.88 195 VAL A N 1
ATOM 1493 C CA . VAL A 1 195 ? 8.340 0.179 -18.525 1.00 65.88 195 VAL A CA 1
ATOM 1494 C C . VAL A 1 195 ? 8.451 -0.176 -17.042 1.00 65.88 195 VAL A C 1
ATOM 1496 O O . VAL A 1 195 ? 8.092 0.612 -16.172 1.00 65.88 195 VAL A O 1
ATOM 1499 N N . ARG A 1 196 ? 8.958 -1.378 -16.743 1.00 66.62 196 ARG A N 1
ATOM 1500 C CA . ARG A 1 196 ? 9.119 -1.893 -15.366 1.00 66.62 196 ARG A CA 1
ATOM 1501 C C . ARG A 1 196 ? 10.277 -1.243 -14.603 1.00 66.62 196 ARG A C 1
ATOM 1503 O O . ARG A 1 196 ? 10.291 -1.240 -13.374 1.00 66.62 196 ARG A O 1
ATOM 1510 N N . GLY A 1 197 ? 11.246 -0.697 -15.329 1.00 71.56 197 GLY A N 1
ATOM 1511 C CA . GLY A 1 197 ? 12.461 -0.104 -14.787 1.00 71.56 197 GLY A CA 1
ATOM 1512 C C . GLY A 1 197 ? 13.455 0.258 -15.872 1.00 71.56 197 GLY A C 1
ATOM 1513 O O . GLY A 1 197 ? 13.188 0.067 -17.059 1.00 71.56 197 GLY A O 1
ATOM 1514 N N . VAL A 1 198 ? 14.607 0.771 -15.457 1.00 76.50 198 VAL A N 1
ATOM 1515 C CA . VAL A 1 198 ? 15.708 1.136 -16.343 1.00 76.50 198 VAL A CA 1
ATOM 1516 C C . VAL A 1 198 ? 16.996 0.465 -15.918 1.00 76.50 198 VAL A C 1
ATOM 1518 O O . VAL A 1 198 ? 17.308 0.392 -14.733 1.00 76.50 198 VAL A O 1
ATOM 1521 N N . ILE A 1 199 ? 17.749 -0.001 -16.906 1.00 81.69 199 ILE A N 1
ATOM 1522 C CA . ILE A 1 199 ? 19.115 -0.481 -16.741 1.00 81.69 199 ILE A CA 1
ATOM 1523 C C . ILE A 1 199 ? 20.058 0.635 -17.189 1.00 81.69 199 ILE A C 1
ATOM 1525 O O . ILE A 1 199 ? 20.019 1.017 -18.358 1.00 81.69 199 ILE A O 1
ATOM 1529 N N . ASP A 1 200 ? 20.910 1.134 -16.291 1.00 80.94 200 ASP A N 1
ATOM 1530 C CA . ASP A 1 200 ? 22.127 1.851 -16.699 1.00 80.94 200 ASP A CA 1
ATOM 1531 C C . ASP A 1 200 ? 23.131 0.799 -17.175 1.00 80.94 200 ASP A C 1
ATOM 1533 O O . ASP A 1 200 ? 23.719 0.068 -16.369 1.00 80.94 200 ASP A O 1
ATOM 1537 N N . ALA A 1 201 ? 23.193 0.623 -18.492 1.00 78.94 201 ALA A N 1
ATOM 1538 C CA . ALA A 1 201 ? 23.941 -0.430 -19.146 1.00 78.94 201 ALA A CA 1
ATOM 1539 C C . ALA A 1 201 ? 25.442 -0.158 -19.020 1.00 78.94 201 ALA A C 1
ATOM 1541 O O . ALA A 1 201 ? 25.963 0.818 -19.549 1.00 78.94 201 ALA A O 1
ATOM 1542 N N . ALA A 1 202 ? 26.143 -1.071 -18.351 1.00 75.25 202 ALA A N 1
ATOM 1543 C CA . ALA A 1 202 ? 27.598 -1.127 -18.373 1.00 75.25 202 ALA A CA 1
ATOM 1544 C C . ALA A 1 202 ? 28.089 -1.780 -19.675 1.00 75.25 202 ALA A C 1
ATOM 1546 O O . ALA A 1 202 ? 29.068 -1.340 -20.275 1.00 75.25 202 ALA A O 1
ATOM 1547 N N . PHE A 1 203 ? 27.393 -2.829 -20.130 1.00 75.50 203 PHE A N 1
ATOM 1548 C CA . PHE A 1 203 ? 27.724 -3.562 -21.352 1.00 75.50 203 PHE A CA 1
ATOM 1549 C C . PHE A 1 203 ? 26.458 -4.036 -22.066 1.00 75.50 203 PHE A C 1
ATOM 1551 O O . PHE A 1 203 ? 25.535 -4.555 -21.436 1.00 75.50 203 PHE A O 1
ATOM 1558 N N . VAL A 1 204 ? 26.452 -3.909 -23.392 1.00 80.50 204 VAL A N 1
ATOM 1559 C CA . VAL A 1 204 ? 25.419 -4.452 -24.278 1.00 80.50 204 VAL A CA 1
ATOM 1560 C C . VAL A 1 204 ? 26.106 -5.336 -25.307 1.00 80.50 204 VAL A C 1
ATOM 1562 O O . VAL A 1 204 ? 27.005 -4.880 -26.008 1.00 80.50 204 VAL A O 1
ATOM 1565 N N . THR A 1 205 ? 25.679 -6.589 -25.414 1.00 82.19 205 THR A N 1
ATOM 1566 C CA . THR A 1 205 ? 26.132 -7.505 -26.464 1.00 82.19 205 THR A CA 1
ATOM 1567 C C . THR A 1 205 ? 24.967 -7.835 -27.384 1.00 82.19 205 THR A C 1
ATOM 1569 O O . THR A 1 205 ? 23.936 -8.340 -26.931 1.00 82.19 205 THR A O 1
ATOM 1572 N N . GLN A 1 206 ? 25.134 -7.560 -28.677 1.00 80.25 206 GLN A N 1
ATOM 1573 C CA . GLN A 1 206 ? 24.220 -8.051 -29.703 1.00 80.25 206 GLN A CA 1
ATOM 1574 C C . GLN A 1 206 ? 24.561 -9.515 -29.962 1.00 80.25 206 GLN A C 1
ATOM 1576 O O . GLN A 1 206 ? 25.676 -9.833 -30.375 1.00 80.25 206 GLN A O 1
ATOM 1581 N N . ASN A 1 207 ? 23.623 -10.417 -29.691 1.00 69.19 207 ASN A N 1
ATOM 1582 C CA . ASN A 1 207 ? 23.823 -11.812 -30.053 1.00 69.19 207 ASN A CA 1
ATOM 1583 C C . ASN A 1 207 ? 23.503 -11.913 -31.541 1.00 69.19 207 ASN A C 1
ATOM 1585 O O . ASN A 1 207 ? 22.331 -11.863 -31.918 1.00 69.19 207 ASN A O 1
ATOM 1589 N N . GLU A 1 208 ? 24.535 -12.005 -32.385 1.00 55.84 208 GLU A N 1
ATOM 1590 C CA . GLU A 1 208 ? 24.347 -12.296 -33.803 1.00 55.84 208 GLU A CA 1
ATOM 1591 C C . GLU A 1 208 ? 23.516 -13.574 -33.908 1.00 55.84 208 GLU A C 1
ATOM 1593 O O . GLU A 1 208 ? 23.962 -14.676 -33.575 1.00 55.84 208 GLU A O 1
ATOM 1598 N N . GLY A 1 209 ? 22.262 -13.424 -34.333 1.00 47.84 209 GLY A N 1
ATOM 1599 C CA . GLY A 1 209 ? 21.475 -14.565 -34.744 1.00 47.84 209 GLY A CA 1
ATOM 1600 C C . GLY A 1 209 ? 22.264 -15.254 -35.842 1.00 47.84 209 GLY A C 1
ATOM 1601 O O . GLY A 1 209 ? 22.512 -14.648 -36.882 1.00 47.84 209 GLY A O 1
ATOM 1602 N N . GLN A 1 210 ? 22.672 -16.502 -35.605 1.00 42.66 210 GLN A N 1
ATOM 1603 C CA . GLN A 1 210 ? 23.117 -17.399 -36.661 1.00 42.66 210 GLN A CA 1
ATOM 1604 C C . GLN A 1 210 ? 22.079 -17.336 -37.782 1.00 42.66 210 GLN A C 1
ATOM 1606 O O . GLN A 1 210 ? 21.013 -17.952 -37.695 1.00 42.66 210 GLN A O 1
ATOM 1611 N N . ALA A 1 211 ? 22.385 -16.572 -38.830 1.00 36.28 211 ALA A N 1
ATOM 1612 C CA . ALA A 1 211 ? 21.678 -16.662 -40.084 1.00 36.28 211 ALA A CA 1
ATOM 1613 C C . ALA A 1 211 ? 21.843 -18.114 -40.537 1.00 36.28 211 ALA A C 1
ATOM 1615 O O . ALA A 1 211 ? 22.950 -18.586 -40.811 1.00 36.28 211 ALA A O 1
ATOM 1616 N N . ARG A 1 212 ? 20.737 -18.863 -40.512 1.00 40.59 212 ARG A N 1
ATOM 1617 C CA . ARG A 1 212 ? 20.675 -20.159 -41.175 1.00 40.59 212 ARG A CA 1
ATOM 1618 C C . ARG A 1 212 ? 21.082 -19.944 -42.636 1.00 40.59 212 ARG A C 1
ATOM 1620 O O . ARG A 1 212 ? 20.656 -18.972 -43.251 1.00 40.59 212 ARG A O 1
ATOM 1627 N N . ARG A 1 213 ? 21.949 -20.853 -43.083 1.00 36.88 213 ARG A N 1
ATOM 1628 C CA . ARG A 1 213 ? 22.508 -21.001 -44.432 1.00 36.88 213 ARG A CA 1
ATOM 1629 C C . ARG A 1 213 ? 21.497 -20.790 -45.550 1.00 36.88 213 ARG A C 1
ATOM 1631 O O . ARG A 1 213 ? 20.336 -21.212 -45.353 1.00 36.88 213 ARG A O 1
#

Radius of gyration: 23.25 Å; Cα contacts (8 Å, |Δi|>4): 356; chains: 1; bounding box: 50×39×72 Å

Mean predicted aligned error: 14.68 Å

Sequence (213 aa):
MAPFSHDLSGRGAQFVDIMEAAYGEATRLPQDPTLTYRMTGYYAFNWWRYEHAVHPLTPSVILETGFLTNAADREILVGAPEIAAEGLASGVLAFLASEPELSRGRMPRMIDTPVSGTYVCLEGRWDASDPPEEHGAPCRPGLRTSEGERIGLMSSGGAQEQELRSTASGTPLTVNGTYTPMVGVRDLTWYDFRVRGVIDAAFVTQNEGQARR